Protein AF-A0A956JBZ6-F1 (afdb_monomer)

Foldseek 3Di:
DDDDDDDDDDDDDDDDDDPPDDDPPPPPQPFEWEAEPVRDIDGDPDDQQPDPFCWKKKFFDDPNHGQFMQIDRGDVVSVVSLVLLQVLQVLLCVLVVHDRDVSNVDIHHMYRYNDDLLDDPPDDDPDPPDQQPLLVVLLVLLVVLLVVLVVLLVVCSVCLVLLSVLCPPPQLVVLSVQLSVLSNVSSSLSGNLNVQSVVSSVVSPSVSSNVSSVVSVVSSVSNVVSVLVSQQSLLVVLCVVPAAKFAFPPDDPQAKIWGWDTDRQWIWTWIDHRPDIDTAFIFGQDSNRWTKGKGWAADPDDAFCDDDSDVNRVTDIFIKTKDWDWDADPPRDIWIKIWIWTDDVHIDIDGITTD

Solvent-accessible surface area (backbone atoms only — not comparable to full-atom values): 19677 Å² total; per-residue (Å²): 136,84,90,85,94,83,89,81,87,88,84,90,84,78,89,77,85,81,78,70,76,80,72,79,80,72,74,78,79,61,72,52,33,37,32,45,82,87,69,52,73,43,74,64,96,64,64,73,92,74,56,89,45,66,33,27,35,30,46,23,19,49,96,85,41,82,58,21,32,49,72,26,83,36,66,70,56,34,51,52,49,52,51,50,54,49,50,49,42,51,49,51,15,65,68,67,80,42,78,65,62,61,40,72,75,54,55,49,48,48,30,35,27,61,44,60,84,86,51,86,76,83,84,78,68,97,80,85,82,83,59,65,68,64,15,50,51,26,41,54,52,19,49,53,31,46,51,51,33,51,52,53,48,62,70,50,57,84,45,49,66,43,36,48,54,37,37,72,37,86,81,29,19,65,37,21,48,52,28,52,50,42,51,54,48,47,59,55,45,50,20,31,39,46,36,47,38,50,52,15,54,77,67,54,30,35,65,49,10,44,52,35,20,53,49,30,47,53,45,43,53,50,42,51,53,31,48,52,48,28,36,30,36,46,19,51,55,48,30,72,76,64,42,46,67,17,38,34,69,94,51,62,97,77,37,46,29,41,36,34,48,55,61,46,30,37,36,39,32,32,39,33,46,79,94,48,74,44,72,44,34,47,31,35,51,45,82,87,67,49,36,42,38,33,24,64,36,78,52,98,67,84,79,65,79,47,91,59,94,38,60,90,18,54,32,40,79,31,52,22,36,58,46,77,48,78,43,83,44,91,89,84,43,74,38,46,34,42,36,47,32,36,48,66,103,51,82,45,68,55,83,45,20,38,89

Sequence (355 aa):
MTTTMGVGTGVAGSASVDDAPAKPAVASIEPVVVEACDGTRSAPAGDPGMLGCARWHIVLREGGVPKGLIVADGYDALIAERERQLAFAREHARFFDAPLDPRFADPGPPVCSTCELAAPQGRWGEGQVLGDGPALRAVTAAQGELTALASAIDEHLPRLRDVARLARESTTSKAAKDHAKQLHQAVLELAELRLALDDAAILRSEKLATDAGRSARTRIDALAASSSALAGALGKLVAKAHGGSYAEEGAGADGPHLEVVLDGATVTATYKVGGAKSTWFEGTVGLDGAIAGRSLLAPESGQLSCKAHTVDCGYVYVDAMLRFSERPVDGGKTQQVAELWFRRAKWVMAKPFIR

Mean predicted aligned error: 11.33 Å

Structure (mmCIF, N/CA/C/O backbone):
data_AF-A0A956JBZ6-F1
#
_entry.id   AF-A0A956JBZ6-F1
#
loop_
_atom_site.group_PDB
_atom_site.id
_atom_site.type_symbol
_atom_site.label_atom_id
_atom_site.label_alt_id
_atom_site.label_comp_id
_atom_site.label_asym_id
_atom_site.label_entity_id
_atom_site.label_seq_id
_atom_site.pdbx_PDB_ins_code
_atom_site.Cartn_x
_atom_site.Cartn_y
_atom_site.Cartn_z
_atom_site.occupancy
_atom_site.B_iso_or_equiv
_atom_site.auth_seq_id
_atom_site.auth_comp_id
_atom_site.auth_asym_id
_atom_site.auth_atom_id
_atom_site.pdbx_PDB_model_num
ATOM 1 N N . MET A 1 1 ? 61.651 -23.583 48.834 1.00 34.00 1 MET A N 1
ATOM 2 C CA . MET A 1 1 ? 62.669 -24.095 47.894 1.00 34.00 1 MET A CA 1
ATOM 3 C C . MET A 1 1 ? 62.586 -25.613 47.884 1.00 34.00 1 MET A C 1
ATOM 5 O O . MET A 1 1 ? 62.576 -26.193 48.960 1.00 34.00 1 MET A O 1
ATOM 9 N N . THR A 1 2 ? 62.518 -26.177 46.672 1.00 31.92 2 THR A N 1
ATOM 10 C CA . THR A 1 2 ? 62.725 -27.585 46.248 1.00 31.92 2 THR A CA 1
ATOM 11 C C . THR A 1 2 ? 61.722 -28.667 46.706 1.00 31.92 2 THR A C 1
ATOM 13 O O . THR A 1 2 ? 61.721 -29.016 47.878 1.00 31.92 2 THR A O 1
ATOM 16 N N . THR A 1 3 ? 60.706 -29.040 45.896 1.00 33.41 3 THR A N 1
ATOM 17 C CA . THR A 1 3 ? 60.621 -30.054 44.778 1.00 33.41 3 THR A CA 1
ATOM 18 C C . THR A 1 3 ? 60.644 -31.503 45.321 1.00 33.41 3 THR A C 1
ATOM 20 O O . THR A 1 3 ? 61.486 -31.801 46.154 1.00 33.41 3 THR A O 1
ATOM 23 N N . THR A 1 4 ? 59.737 -32.452 45.015 1.00 34.50 4 THR A N 1
ATOM 24 C CA . THR A 1 4 ? 59.446 -33.166 43.733 1.00 34.50 4 THR A CA 1
ATOM 25 C C . THR A 1 4 ? 58.281 -34.160 44.010 1.00 34.50 4 THR A C 1
ATOM 27 O O . THR A 1 4 ? 58.273 -34.754 45.080 1.00 34.50 4 THR A O 1
ATOM 30 N N . MET A 1 5 ? 57.168 -34.184 43.256 1.00 32.41 5 MET A N 1
ATOM 31 C CA . MET A 1 5 ? 56.818 -34.934 42.015 1.00 32.41 5 MET A CA 1
ATOM 32 C C . MET A 1 5 ? 56.420 -36.427 42.125 1.00 32.41 5 MET A C 1
ATOM 34 O O . MET A 1 5 ? 57.119 -37.228 42.732 1.00 32.41 5 MET A O 1
ATOM 38 N N . GLY A 1 6 ? 55.359 -36.763 41.370 1.00 29.38 6 GLY A N 1
ATOM 39 C CA . GLY A 1 6 ? 54.936 -38.085 40.857 1.00 29.38 6 GLY A CA 1
ATOM 40 C C . GLY A 1 6 ? 53.429 -38.035 40.538 1.00 29.38 6 GLY A C 1
ATOM 41 O O . GLY A 1 6 ? 52.639 -37.974 41.468 1.00 29.38 6 GLY A O 1
ATOM 42 N N . VAL A 1 7 ? 52.930 -37.752 39.325 1.00 34.38 7 VAL A N 1
ATOM 43 C CA . VAL A 1 7 ? 52.965 -38.440 38.006 1.00 34.38 7 VAL A CA 1
ATOM 44 C C . VAL A 1 7 ? 52.410 -39.872 38.021 1.00 34.38 7 VAL A C 1
ATOM 46 O O . VAL A 1 7 ? 53.065 -40.773 38.531 1.00 34.38 7 VAL A O 1
ATOM 49 N N . GLY A 1 8 ? 51.270 -40.076 37.337 1.00 31.16 8 GLY A N 1
ATOM 50 C CA . GLY A 1 8 ? 50.877 -41.372 36.763 1.00 31.16 8 GLY A CA 1
ATOM 51 C C . GLY A 1 8 ? 49.385 -41.551 36.436 1.00 31.16 8 GLY A C 1
ATOM 52 O O . GLY A 1 8 ? 48.645 -41.975 37.308 1.00 31.16 8 GLY A O 1
ATOM 53 N N . THR A 1 9 ? 48.997 -41.246 35.180 1.00 31.56 9 THR A N 1
ATOM 54 C CA . THR A 1 9 ? 48.062 -41.978 34.263 1.00 31.56 9 THR A CA 1
ATOM 55 C C . THR A 1 9 ? 46.796 -42.636 34.857 1.00 31.56 9 THR A C 1
ATOM 57 O O . THR A 1 9 ? 46.913 -43.493 35.716 1.00 31.56 9 THR A O 1
ATOM 60 N N . GLY A 1 10 ? 45.545 -42.402 34.443 1.00 29.64 10 GLY A N 1
ATOM 61 C CA . GLY A 1 10 ? 44.940 -42.195 33.117 1.00 29.64 10 GLY A CA 1
ATOM 62 C C . GLY A 1 10 ? 43.812 -43.239 32.925 1.00 29.64 10 GLY A C 1
ATOM 63 O O . GLY A 1 10 ? 44.014 -44.368 33.345 1.00 29.64 10 GLY A O 1
ATOM 64 N N . VAL A 1 11 ? 42.645 -42.869 32.364 1.00 33.50 11 VAL A N 1
ATOM 65 C CA . VAL A 1 11 ? 41.727 -43.653 31.483 1.00 33.50 11 VAL A CA 1
ATOM 66 C C . VAL A 1 11 ? 40.396 -42.889 31.295 1.00 33.50 11 VAL A C 1
ATOM 68 O O . VAL A 1 11 ? 39.915 -42.196 32.185 1.00 33.50 11 VAL A O 1
ATOM 71 N N . ALA A 1 12 ? 39.876 -43.004 30.072 1.00 33.12 12 ALA A N 1
ATOM 72 C CA . ALA A 1 12 ? 38.754 -42.337 29.421 1.00 33.12 12 ALA A CA 1
ATOM 73 C C . ALA A 1 12 ? 37.362 -42.478 30.073 1.00 33.12 12 ALA A C 1
ATOM 75 O O . ALA A 1 12 ? 37.050 -43.475 30.717 1.00 33.12 12 ALA A O 1
ATOM 76 N N . GLY A 1 13 ? 36.494 -41.508 29.763 1.00 27.59 13 GLY A N 1
ATOM 77 C CA . GLY A 1 13 ? 35.052 -41.542 30.011 1.00 27.59 13 GLY A CA 1
ATOM 78 C C . GLY A 1 13 ? 34.353 -40.375 29.310 1.00 27.59 13 GLY A C 1
ATOM 79 O O . GLY A 1 13 ? 34.326 -39.261 29.818 1.00 27.59 13 GLY A O 1
ATOM 80 N N . SER A 1 14 ? 33.874 -40.639 28.099 1.00 30.69 14 SER A N 1
ATOM 81 C CA . SER A 1 14 ? 33.170 -39.738 27.182 1.00 30.69 14 SER A CA 1
ATOM 82 C C . SER A 1 14 ? 31.702 -39.517 27.580 1.00 30.69 14 SER A C 1
ATOM 84 O O . SER A 1 14 ? 31.094 -40.448 28.096 1.00 30.69 14 SER A O 1
ATOM 86 N N . ALA A 1 15 ? 31.138 -38.369 27.158 1.00 29.66 15 ALA A N 1
ATOM 87 C CA . ALA A 1 15 ? 29.699 -38.069 26.979 1.00 29.66 15 ALA A CA 1
ATOM 88 C C . ALA A 1 15 ? 28.840 -38.026 28.265 1.00 29.66 15 ALA A C 1
ATOM 90 O O . ALA A 1 15 ? 29.086 -38.749 29.213 1.00 29.66 15 ALA A O 1
ATOM 91 N N . SER A 1 16 ? 27.795 -37.222 28.425 1.00 27.91 16 SER A N 1
ATOM 92 C CA . SER A 1 16 ? 27.116 -36.188 27.644 1.00 27.91 16 SER A CA 1
ATOM 93 C C . SER A 1 16 ? 26.320 -35.400 28.690 1.00 27.91 16 SER A C 1
ATOM 95 O O . SER A 1 16 ? 25.536 -36.001 29.421 1.00 27.91 16 SER A O 1
ATOM 97 N N . VAL A 1 17 ? 26.525 -34.088 28.816 1.00 35.19 17 VAL A N 1
ATOM 98 C CA . VAL A 1 17 ? 25.571 -33.260 29.563 1.00 35.19 17 VAL A CA 1
ATOM 99 C C . VAL A 1 17 ? 24.459 -32.956 28.579 1.00 35.19 17 VAL A C 1
ATOM 101 O O . VAL A 1 17 ? 24.696 -32.291 27.573 1.00 35.19 17 VAL A O 1
ATOM 104 N N . ASP A 1 18 ? 23.295 -33.545 28.834 1.00 30.08 18 ASP A N 1
ATOM 105 C CA . ASP A 1 18 ? 22.055 -33.282 28.124 1.00 30.08 18 ASP A CA 1
ATOM 106 C C . ASP A 1 18 ? 21.767 -31.774 28.130 1.00 30.08 18 ASP A C 1
ATOM 108 O O . ASP A 1 18 ? 21.236 -31.218 29.093 1.00 30.08 18 ASP A O 1
ATOM 112 N N . ASP A 1 19 ? 22.116 -31.115 27.025 1.00 34.47 19 ASP A N 1
ATOM 113 C CA . ASP A 1 19 ? 21.464 -29.896 26.563 1.00 34.47 19 ASP A CA 1
ATOM 114 C C . ASP A 1 19 ? 20.010 -30.269 26.252 1.00 34.47 19 ASP A C 1
ATOM 116 O O . ASP A 1 19 ? 19.647 -30.650 25.136 1.00 34.47 19 ASP A O 1
ATOM 120 N N . ALA A 1 20 ? 19.155 -30.205 27.272 1.00 32.75 20 ALA A N 1
ATOM 121 C CA . ALA A 1 20 ? 17.725 -30.155 27.043 1.00 32.75 20 ALA A CA 1
ATOM 122 C C . ALA A 1 20 ? 17.444 -28.862 26.258 1.00 32.75 20 ALA A C 1
ATOM 124 O O . ALA A 1 20 ? 17.745 -27.773 26.759 1.00 32.75 20 ALA A O 1
ATOM 125 N N . PRO A 1 21 ? 16.886 -28.933 25.036 1.00 34.22 21 PRO A N 1
ATOM 126 C CA . PRO A 1 21 ? 16.602 -27.735 24.271 1.00 34.22 21 PRO A CA 1
ATOM 127 C C . PRO A 1 21 ? 15.601 -26.894 25.058 1.00 34.22 21 PRO A C 1
ATOM 129 O O . PRO A 1 21 ? 14.543 -27.385 25.466 1.00 34.22 21 PRO A O 1
ATOM 132 N N . ALA A 1 22 ? 15.954 -25.626 25.279 1.00 39.78 22 ALA A N 1
ATOM 133 C CA . ALA A 1 22 ? 15.058 -24.631 25.835 1.00 39.78 22 ALA A CA 1
ATOM 134 C C . ALA A 1 22 ? 13.723 -24.705 25.086 1.00 39.78 22 ALA A C 1
ATOM 136 O O . ALA A 1 22 ? 13.631 -24.400 23.894 1.00 39.78 22 ALA A O 1
ATOM 137 N N . LYS A 1 23 ? 12.692 -25.167 25.798 1.00 30.75 23 LYS A N 1
ATOM 138 C CA . LYS A 1 23 ? 11.310 -25.161 25.331 1.00 30.7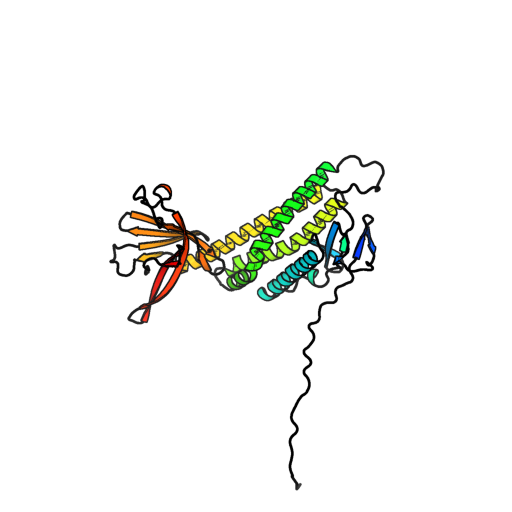5 23 LYS A CA 1
ATOM 139 C C . LYS A 1 23 ? 11.007 -23.725 24.886 1.00 30.75 23 LYS A C 1
ATOM 141 O O . LYS A 1 23 ? 11.238 -22.816 25.688 1.00 30.75 23 LYS A O 1
ATOM 146 N N . PRO A 1 24 ? 10.519 -23.478 23.658 1.00 34.53 24 PRO A N 1
ATOM 147 C CA . PRO A 1 24 ? 10.074 -22.141 23.309 1.00 34.53 24 PRO A CA 1
ATOM 148 C C . PRO A 1 24 ? 8.981 -21.766 24.308 1.00 34.53 24 PRO A C 1
ATOM 150 O O . PRO A 1 24 ? 8.019 -22.515 24.493 1.00 34.53 24 PRO A O 1
ATOM 153 N N . ALA A 1 25 ? 9.175 -20.651 25.010 1.00 31.44 25 ALA A N 1
ATOM 154 C CA . ALA A 1 25 ? 8.160 -20.082 25.874 1.00 31.44 25 ALA A CA 1
ATOM 155 C C . ALA A 1 25 ? 6.967 -19.711 24.988 1.00 31.44 25 ALA A C 1
ATOM 157 O O . ALA A 1 25 ? 6.952 -18.665 24.341 1.00 31.44 25 ALA A O 1
ATOM 158 N N . VAL A 1 26 ? 5.989 -20.611 24.909 1.00 33.72 26 VAL A N 1
ATOM 159 C CA . VAL A 1 26 ? 4.651 -20.284 24.435 1.00 33.72 26 VAL A CA 1
ATOM 160 C C . VAL A 1 26 ? 4.144 -19.242 25.421 1.00 33.72 26 VAL A C 1
ATOM 162 O O . VAL A 1 26 ? 4.011 -19.540 26.609 1.00 33.72 26 VAL A O 1
ATOM 165 N N . ALA A 1 27 ? 3.973 -18.005 24.955 1.00 40.44 27 ALA A N 1
ATOM 166 C CA . ALA A 1 27 ? 3.367 -16.946 25.746 1.00 40.44 27 ALA A CA 1
ATOM 167 C C . ALA A 1 27 ? 2.077 -17.497 26.365 1.00 40.44 27 ALA A C 1
ATOM 169 O O . ALA A 1 27 ? 1.265 -18.094 25.656 1.00 40.44 27 ALA A O 1
ATOM 170 N N . SER A 1 28 ? 1.929 -17.372 27.685 1.00 41.12 28 SER A N 1
ATOM 171 C CA . SER A 1 28 ? 0.720 -17.786 28.389 1.00 41.12 28 SER A CA 1
ATOM 172 C C . SER A 1 28 ? -0.484 -17.174 27.683 1.00 41.12 28 SER A C 1
ATOM 174 O O . SER A 1 28 ? -0.583 -15.951 27.596 1.00 41.12 28 SER A O 1
ATOM 176 N N . ILE A 1 29 ? -1.366 -18.014 27.146 1.00 51.06 29 ILE A N 1
ATOM 177 C CA . ILE A 1 29 ? -2.649 -17.560 26.622 1.00 51.06 29 ILE A CA 1
ATOM 178 C C . ILE A 1 29 ? -3.407 -17.042 27.843 1.00 51.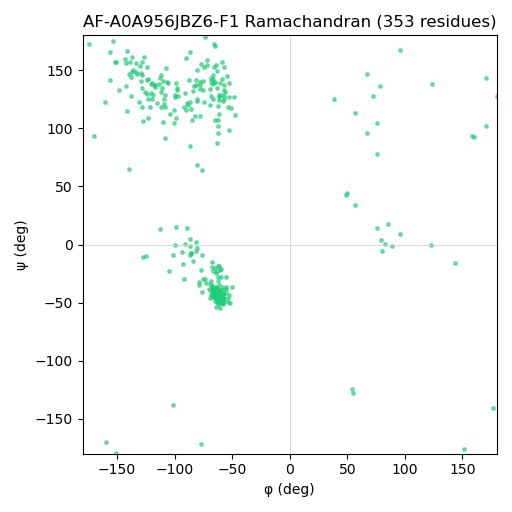06 29 ILE A C 1
ATOM 180 O O . ILE A 1 29 ? -3.768 -17.823 28.725 1.00 51.06 29 ILE A O 1
ATOM 184 N N . GLU A 1 30 ? -3.539 -15.722 27.953 1.00 62.62 30 GLU A N 1
ATOM 185 C CA . GLU A 1 30 ? -4.367 -15.109 28.986 1.00 62.62 30 GLU A CA 1
ATOM 186 C C . GLU A 1 30 ? -5.785 -15.692 28.923 1.00 62.62 30 GLU A C 1
ATOM 188 O O . GLU A 1 30 ? -6.263 -16.018 27.830 1.00 62.62 30 GLU A O 1
ATOM 193 N N . PRO A 1 31 ? -6.467 -15.856 30.070 1.00 77.81 31 PRO A N 1
ATOM 194 C CA . PRO A 1 31 ? -7.810 -16.406 30.073 1.00 77.81 31 PRO A CA 1
ATOM 195 C C . PRO A 1 31 ? -8.728 -15.519 29.229 1.00 77.81 31 PRO A C 1
ATOM 197 O O . PRO A 1 31 ? -8.783 -14.303 29.414 1.00 77.81 31 PRO A O 1
ATOM 200 N N . VAL A 1 32 ? -9.450 -16.148 28.301 1.00 83.75 32 VAL A N 1
ATOM 201 C CA . VAL A 1 32 ? -10.493 -15.494 27.505 1.00 83.75 32 VAL A CA 1
ATOM 202 C C . VAL A 1 32 ? -11.541 -14.887 28.436 1.00 83.75 32 VAL A C 1
ATOM 204 O O . VAL A 1 32 ? -11.747 -15.364 29.548 1.00 83.75 32 VAL A O 1
ATOM 207 N N . VAL A 1 33 ? -12.211 -13.829 27.993 1.00 87.75 33 VAL A N 1
ATOM 208 C CA . VAL A 1 33 ? -13.312 -13.188 28.718 1.00 87.75 33 VAL A CA 1
ATOM 209 C C . VAL A 1 33 ? -14.568 -13.224 27.855 1.00 87.75 33 VAL A C 1
ATOM 211 O O . VAL A 1 33 ? -14.501 -12.983 26.654 1.00 87.75 33 VAL A O 1
ATOM 214 N N . VAL A 1 34 ? -15.721 -13.513 28.452 1.00 83.94 34 VAL A N 1
ATOM 215 C CA . VAL A 1 34 ? -17.028 -13.344 27.805 1.00 83.94 34 VAL A CA 1
ATOM 216 C C . VAL A 1 34 ? -17.643 -12.047 28.298 1.00 83.94 34 VAL A C 1
ATOM 218 O O . VAL A 1 34 ? -17.744 -11.828 29.508 1.00 83.94 34 VAL A O 1
ATOM 221 N N . GLU A 1 35 ? -18.045 -11.203 27.354 1.00 84.06 35 GLU A N 1
ATOM 222 C CA . GLU A 1 35 ? -18.729 -9.942 27.610 1.00 84.06 35 GLU A CA 1
ATOM 223 C C . GLU A 1 35 ? -20.197 -10.037 27.175 1.00 84.06 35 GLU A C 1
ATOM 225 O O . GLU A 1 35 ? -20.518 -10.407 26.035 1.00 84.06 35 GLU A O 1
ATOM 230 N N . ALA A 1 36 ? -21.088 -9.739 28.120 1.00 78.25 36 ALA A N 1
ATOM 231 C CA . ALA A 1 36 ? -22.520 -9.625 27.885 1.00 78.25 36 ALA A CA 1
ATOM 232 C C . ALA A 1 36 ? -22.897 -8.204 27.434 1.00 78.25 36 ALA A C 1
ATOM 234 O O . ALA A 1 36 ? -22.125 -7.259 27.578 1.00 78.25 36 ALA A O 1
ATOM 235 N N . CYS A 1 37 ? -24.113 -8.037 26.907 1.00 70.31 37 CYS A N 1
ATOM 236 C CA . CYS A 1 37 ? -24.601 -6.747 26.400 1.00 70.31 37 CYS A CA 1
ATOM 237 C C . CYS A 1 37 ? -24.702 -5.632 27.455 1.00 70.31 37 CYS A C 1
ATOM 239 O O . CYS A 1 37 ? -24.766 -4.459 27.100 1.00 70.31 37 CYS A O 1
ATOM 241 N N . ASP A 1 38 ? -24.727 -5.974 28.743 1.00 67.38 38 ASP A N 1
ATOM 242 C CA . ASP A 1 38 ? -24.697 -5.011 29.847 1.00 67.38 38 ASP A CA 1
ATOM 243 C C . ASP A 1 38 ? -23.265 -4.608 30.257 1.00 67.38 38 ASP A C 1
ATOM 245 O O . ASP A 1 38 ? -23.080 -3.877 31.230 1.00 67.38 38 ASP A O 1
ATOM 249 N N . GLY A 1 39 ? -22.249 -5.081 29.523 1.00 72.12 39 GLY A N 1
ATOM 250 C CA . GLY A 1 39 ? -20.832 -4.849 29.796 1.00 72.12 39 GLY A CA 1
ATOM 251 C C . GLY A 1 39 ? -20.262 -5.739 30.902 1.00 72.12 39 GLY A C 1
ATOM 252 O O . GLY A 1 39 ? -19.092 -5.588 31.270 1.00 72.12 39 GLY A O 1
ATOM 253 N N . THR A 1 40 ? -21.047 -6.670 31.457 1.00 77.88 40 THR A N 1
ATOM 254 C CA . THR A 1 40 ? -20.534 -7.602 32.463 1.00 77.88 40 THR A CA 1
ATOM 255 C C . THR A 1 40 ? -19.555 -8.586 31.833 1.00 77.88 40 THR A C 1
ATOM 257 O O . THR A 1 40 ? -19.786 -9.150 30.761 1.00 77.88 40 THR A O 1
ATOM 260 N N . ARG A 1 41 ? -18.421 -8.778 32.516 1.00 83.38 41 ARG A N 1
ATOM 261 C CA . ARG A 1 41 ? -17.327 -9.647 32.080 1.00 83.38 41 ARG A CA 1
ATOM 262 C C . ARG A 1 41 ? -17.207 -10.846 32.998 1.00 83.38 41 ARG A C 1
ATOM 264 O O . ARG A 1 41 ? -17.156 -10.700 34.218 1.00 83.38 41 ARG A O 1
ATOM 271 N N . SER A 1 42 ? -17.119 -12.026 32.402 1.00 81.31 42 SER A N 1
ATOM 272 C CA . SER A 1 42 ? -16.938 -13.287 33.118 1.00 81.31 42 SER A CA 1
ATOM 273 C C . SER A 1 42 ? -15.856 -14.134 32.457 1.00 81.31 42 SER A C 1
ATOM 275 O O . SER A 1 42 ? -15.651 -14.065 31.245 1.00 81.31 42 SER A O 1
ATOM 277 N N . ALA A 1 43 ? -15.135 -14.923 33.255 1.00 79.19 43 ALA A N 1
ATOM 278 C CA . ALA A 1 43 ? -14.232 -15.931 32.716 1.00 79.19 43 ALA A CA 1
ATOM 279 C C . ALA A 1 43 ? -15.077 -17.113 32.192 1.00 79.19 43 ALA A C 1
ATOM 281 O O . ALA A 1 43 ? -15.861 -17.670 32.968 1.00 79.19 43 ALA A O 1
ATOM 282 N N . PRO A 1 44 ? -14.964 -17.503 30.909 1.00 70.31 44 PRO A N 1
ATOM 283 C CA . PRO A 1 44 ? -15.656 -18.662 30.379 1.00 70.31 44 PRO A CA 1
ATOM 284 C C . PRO A 1 44 ? -15.112 -19.941 31.011 1.00 70.31 44 PRO A C 1
ATOM 286 O O . PRO A 1 44 ? -13.920 -20.075 31.280 1.00 70.31 44 PRO A O 1
ATOM 289 N N . ALA A 1 45 ? -15.999 -20.915 31.196 1.00 55.34 45 ALA A N 1
ATOM 290 C CA . ALA A 1 45 ? -15.665 -22.221 31.758 1.00 55.34 45 ALA A CA 1
ATOM 291 C C . ALA A 1 45 ? -15.244 -23.267 30.698 1.00 55.34 45 ALA A C 1
ATOM 293 O O . ALA A 1 45 ? -15.225 -24.457 31.005 1.00 55.34 45 ALA A O 1
ATOM 294 N N . GLY A 1 46 ? -14.945 -22.869 29.452 1.00 67.81 46 GLY A N 1
ATOM 295 C CA . GLY A 1 46 ? -14.758 -23.802 28.332 1.00 67.81 46 GLY A CA 1
ATOM 296 C C . GLY A 1 46 ? -13.793 -23.330 27.243 1.00 67.81 46 GLY A C 1
ATOM 297 O O . GLY A 1 46 ? -13.204 -22.256 27.340 1.00 67.81 46 GLY A O 1
ATOM 298 N N . ASP A 1 47 ? -13.635 -24.169 26.214 1.00 75.06 47 ASP A N 1
ATOM 299 C CA . ASP A 1 47 ? -12.780 -23.912 25.049 1.00 75.06 47 ASP A CA 1
ATOM 300 C C . ASP A 1 47 ? -13.255 -22.659 24.280 1.00 75.06 47 ASP A C 1
ATOM 302 O O . ASP A 1 47 ? -14.421 -22.620 23.867 1.00 75.06 47 ASP A O 1
ATOM 306 N N . PRO A 1 48 ? -12.386 -21.652 24.058 1.00 78.75 48 PRO A N 1
ATOM 307 C CA . PRO A 1 48 ? -12.698 -20.472 23.255 1.00 78.75 48 PRO A CA 1
ATOM 308 C C . PRO A 1 48 ? -13.294 -20.792 21.880 1.00 78.75 48 PRO A C 1
ATOM 310 O O . PRO A 1 48 ? -14.206 -20.093 21.444 1.00 78.75 48 PRO A O 1
ATOM 313 N N . GLY A 1 49 ? -12.837 -21.862 21.217 1.00 75.12 49 GLY A N 1
ATOM 314 C CA . GLY A 1 49 ? -13.323 -22.260 19.890 1.00 75.12 49 GLY A CA 1
ATOM 315 C C . GLY A 1 49 ? -14.776 -22.750 19.872 1.00 75.12 49 GLY A C 1
ATOM 316 O O . GLY A 1 49 ? -15.392 -22.821 18.812 1.00 75.12 49 GLY A O 1
ATOM 317 N N . MET A 1 50 ? -15.339 -23.057 21.043 1.00 76.69 50 MET A N 1
ATOM 318 C CA . MET A 1 50 ? -16.712 -23.543 21.207 1.00 76.69 50 MET A CA 1
ATOM 319 C C . MET A 1 50 ? -17.688 -22.439 21.638 1.00 76.69 50 MET A C 1
ATOM 321 O O . MET A 1 50 ? -18.879 -22.704 21.819 1.00 76.69 50 MET A O 1
ATOM 325 N N . LEU A 1 51 ? -17.211 -21.204 21.825 1.00 80.69 51 LEU A N 1
ATOM 326 C CA . LEU A 1 51 ? -18.055 -20.077 22.209 1.00 80.69 51 LEU A CA 1
ATOM 327 C C . LEU A 1 51 ? -18.785 -19.511 20.978 1.00 80.69 51 LEU A C 1
ATOM 329 O O . LEU A 1 51 ? -18.163 -19.091 20.004 1.00 80.69 51 LEU A O 1
ATOM 333 N N . GLY A 1 52 ? -20.120 -19.466 21.036 1.00 74.44 52 GLY A N 1
ATOM 334 C CA . GLY A 1 52 ? -20.981 -18.872 20.004 1.00 74.44 52 GLY A CA 1
ATOM 335 C C . GLY A 1 52 ? -20.989 -17.342 20.057 1.00 74.44 52 GLY A C 1
ATOM 336 O O . GLY A 1 52 ? -22.011 -16.741 20.378 1.00 74.44 52 GLY A O 1
ATOM 337 N N . CYS A 1 53 ? -19.839 -16.719 19.814 1.00 80.19 53 CYS A N 1
ATOM 338 C CA . CYS A 1 53 ? -19.665 -15.269 19.899 1.00 80.19 53 CYS A CA 1
ATOM 339 C C . CYS A 1 53 ? -20.147 -14.572 18.625 1.00 80.19 53 CYS A C 1
ATOM 341 O O . CYS A 1 53 ? -19.878 -15.044 17.523 1.00 80.19 53 CYS A O 1
ATOM 343 N N . ALA A 1 54 ? -20.774 -13.404 18.779 1.00 78.25 54 ALA A N 1
ATOM 344 C CA . ALA A 1 54 ? -21.101 -12.530 17.653 1.00 78.25 54 ALA A CA 1
ATOM 345 C C . ALA A 1 54 ? -19.856 -11.788 17.135 1.00 78.25 54 ALA A C 1
ATOM 347 O O . ALA A 1 54 ? -19.777 -11.455 15.955 1.00 78.25 54 ALA A O 1
ATOM 348 N N . ARG A 1 55 ? -18.883 -11.513 18.017 1.00 86.19 55 ARG A N 1
ATOM 349 C CA . ARG A 1 55 ? -17.641 -10.804 17.680 1.00 86.19 55 ARG A CA 1
ATOM 350 C C . ARG A 1 55 ? -16.516 -11.128 18.656 1.00 86.19 55 ARG A C 1
ATOM 352 O O . ARG A 1 55 ? -16.735 -11.164 19.865 1.00 86.19 55 ARG A O 1
ATOM 359 N N . TRP A 1 56 ? -15.297 -11.252 18.139 1.00 91.19 56 TRP A N 1
ATOM 360 C CA . TRP A 1 56 ? -14.078 -11.381 18.935 1.00 91.19 56 TRP A CA 1
ATOM 361 C C . TRP A 1 56 ? -13.250 -10.101 18.893 1.00 91.19 56 TRP A C 1
ATOM 363 O O . TRP A 1 56 ? -13.121 -9.473 17.838 1.00 91.19 56 TRP A O 1
ATOM 373 N N . HIS A 1 57 ? -12.676 -9.703 20.031 1.00 92.12 57 HIS A N 1
ATOM 374 C CA . HIS A 1 57 ? -11.790 -8.543 20.075 1.00 92.12 57 HIS A CA 1
ATOM 375 C C . HIS A 1 57 ? -10.705 -8.607 21.156 1.00 92.12 57 HIS A C 1
ATOM 377 O O . HIS A 1 57 ? -10.840 -9.307 22.153 1.00 92.12 57 HIS A O 1
ATOM 383 N N . ILE A 1 58 ? -9.623 -7.853 20.956 1.00 92.88 58 ILE A N 1
ATOM 384 C CA . ILE A 1 58 ? -8.558 -7.604 21.937 1.00 92.88 58 ILE A CA 1
ATOM 385 C C . ILE A 1 58 ? -8.402 -6.095 22.085 1.00 92.88 58 ILE A C 1
ATOM 387 O O . ILE A 1 58 ? -8.274 -5.377 21.091 1.00 92.88 58 ILE A O 1
ATOM 391 N N . VAL A 1 59 ? -8.378 -5.617 23.328 1.00 91.69 59 VAL A N 1
ATOM 392 C CA . VAL A 1 59 ? -8.115 -4.207 23.638 1.00 91.69 59 VAL A CA 1
ATOM 393 C C . VAL A 1 59 ? -6.611 -3.996 23.777 1.00 91.69 59 VAL A C 1
ATOM 395 O O . VAL A 1 59 ? -5.981 -4.574 24.662 1.00 91.69 59 VAL A O 1
ATOM 398 N N . LEU A 1 60 ? -6.044 -3.130 22.942 1.00 91.88 60 LEU A N 1
ATOM 399 C CA . LEU A 1 60 ? -4.669 -2.658 23.085 1.00 91.88 60 LEU A CA 1
ATOM 400 C C . LEU A 1 60 ? -4.614 -1.538 24.125 1.00 91.88 60 LEU A C 1
ATOM 402 O O . LEU A 1 60 ? -5.477 -0.652 24.131 1.00 91.88 60 LEU A O 1
ATOM 406 N N . ARG A 1 61 ? -3.609 -1.570 25.004 1.00 89.88 61 ARG A N 1
ATOM 407 C CA . ARG A 1 61 ? -3.505 -0.653 26.146 1.00 89.88 61 ARG A CA 1
ATOM 408 C C . ARG A 1 61 ? -2.156 0.037 26.202 1.00 89.88 61 ARG A C 1
ATOM 410 O O . ARG A 1 61 ? -1.131 -0.558 25.907 1.00 89.88 61 ARG A O 1
ATOM 417 N N . GLU A 1 62 ? -2.159 1.281 26.657 1.00 87.94 62 GLU A N 1
ATOM 418 C CA . GLU A 1 62 ? -0.945 2.024 26.986 1.00 87.94 62 GLU A CA 1
ATOM 419 C C . GLU A 1 62 ? -1.097 2.596 28.394 1.00 87.94 62 GLU A C 1
ATOM 421 O O . GLU A 1 62 ? -2.034 3.348 28.665 1.00 87.94 62 GLU A O 1
ATOM 426 N N . GLY A 1 63 ? -0.225 2.187 29.320 1.00 83.81 63 GLY A N 1
ATOM 427 C CA . GLY A 1 63 ? -0.337 2.594 30.725 1.00 83.81 63 GLY A CA 1
ATOM 428 C C . GLY A 1 63 ? -1.690 2.234 31.358 1.00 83.81 63 GLY A C 1
ATOM 429 O O . GLY A 1 63 ? -2.218 3.002 32.156 1.00 83.81 63 GLY A O 1
ATOM 430 N N . GLY A 1 64 ? -2.289 1.106 30.954 1.00 83.44 64 GLY A N 1
ATOM 431 C CA . GLY A 1 64 ? -3.608 0.656 31.416 1.00 83.44 64 GLY A CA 1
ATOM 432 C C . GLY A 1 64 ? -4.809 1.327 30.735 1.00 83.44 64 GLY A C 1
ATOM 433 O O . GLY A 1 64 ? -5.942 0.904 30.962 1.00 83.44 64 GLY A O 1
ATOM 434 N N . VAL A 1 65 ? -4.593 2.324 29.874 1.00 88.88 65 VAL A N 1
ATOM 435 C CA . VAL A 1 65 ? -5.663 3.030 29.154 1.00 88.88 65 VAL A CA 1
ATOM 436 C C . VAL A 1 65 ? -5.933 2.339 27.813 1.00 88.88 65 VAL A C 1
ATOM 438 O O . VAL A 1 65 ? -4.977 2.111 27.070 1.00 88.88 65 VAL A O 1
ATOM 441 N N . PRO A 1 66 ? -7.195 2.024 27.458 1.00 88.69 66 PRO A N 1
ATOM 442 C CA . PRO A 1 66 ? -7.546 1.546 26.122 1.00 88.69 66 PRO A CA 1
ATOM 443 C C . PRO A 1 66 ? -7.111 2.541 25.043 1.00 88.69 66 PRO A C 1
ATOM 445 O O . PRO A 1 66 ? -7.461 3.721 25.092 1.00 88.69 66 PRO A O 1
ATOM 448 N N . LYS A 1 67 ? -6.330 2.063 24.075 1.00 92.25 67 LYS A N 1
ATOM 449 C CA . LYS A 1 67 ? -5.820 2.861 22.952 1.00 92.25 67 LYS A CA 1
ATOM 450 C C . LYS A 1 67 ? -6.151 2.277 21.594 1.00 92.25 67 LYS A C 1
ATOM 452 O O . LYS A 1 67 ? -5.921 2.931 20.592 1.00 92.25 67 LYS A O 1
ATOM 457 N N . GLY A 1 68 ? -6.659 1.059 21.524 1.00 93.19 68 GLY A N 1
ATOM 458 C CA . GLY A 1 68 ? -7.032 0.491 20.247 1.00 93.19 68 GLY A CA 1
ATOM 459 C C . GLY A 1 68 ? -7.705 -0.848 20.398 1.00 93.19 68 GLY A C 1
ATOM 460 O O . GLY A 1 68 ? -7.776 -1.416 21.490 1.00 93.19 68 GLY A O 1
ATOM 461 N N . LEU A 1 69 ? -8.195 -1.339 19.274 1.00 93.50 69 LEU A N 1
ATOM 462 C CA . LEU A 1 69 ? -8.975 -2.551 19.220 1.00 93.50 69 LEU A CA 1
ATOM 463 C C . LEU A 1 69 ? -8.559 -3.403 18.019 1.00 93.50 69 LEU A C 1
ATOM 465 O O . LEU A 1 69 ? -8.544 -2.946 16.873 1.00 93.50 69 LEU A O 1
ATOM 469 N N . ILE A 1 70 ? -8.255 -4.667 18.287 1.00 92.38 70 ILE A N 1
ATOM 470 C CA . ILE A 1 70 ? -8.122 -5.708 17.271 1.00 92.38 70 ILE A CA 1
ATOM 471 C C . ILE A 1 70 ? -9.437 -6.478 17.235 1.00 92.38 70 ILE A C 1
ATOM 473 O O . ILE A 1 70 ? -9.952 -6.828 18.291 1.00 92.38 70 ILE A O 1
ATOM 477 N N . VAL A 1 71 ? -9.987 -6.725 16.046 1.00 90.94 71 VAL A N 1
ATOM 478 C CA . VAL A 1 71 ? -11.273 -7.417 15.858 1.00 90.94 71 VAL A CA 1
ATOM 479 C C . VAL A 1 71 ? -11.171 -8.492 14.801 1.00 90.94 71 VAL A C 1
ATOM 481 O O . VAL A 1 71 ? -10.448 -8.314 13.821 1.00 90.94 71 VAL A O 1
ATOM 484 N N . ALA A 1 72 ? -11.936 -9.562 14.991 1.00 90.25 72 ALA A N 1
ATOM 485 C CA . ALA A 1 72 ? -12.165 -10.591 13.988 1.00 90.25 72 ALA A CA 1
ATOM 486 C C . ALA A 1 72 ? -13.490 -11.330 14.247 1.00 90.25 72 ALA A C 1
ATOM 488 O O . ALA A 1 72 ? -14.045 -11.273 15.348 1.00 90.25 72 ALA A O 1
ATOM 489 N N . ASP A 1 73 ? -13.954 -12.073 13.243 1.00 86.69 73 ASP A N 1
ATOM 490 C CA . ASP A 1 73 ? -15.197 -12.858 13.312 1.00 86.69 73 ASP A CA 1
ATOM 491 C C . ASP A 1 73 ? -15.010 -14.218 14.011 1.00 86.69 73 ASP A C 1
ATOM 493 O O . ASP A 1 73 ? -15.969 -14.941 14.261 1.00 86.69 73 ASP A O 1
ATOM 497 N N . GLY A 1 74 ? -13.773 -14.578 14.364 1.00 88.50 74 GLY A N 1
ATOM 498 C CA . GLY A 1 74 ? -13.447 -15.833 15.035 1.00 88.50 74 GLY A CA 1
ATOM 499 C C . GLY A 1 74 ? -12.201 -15.720 15.904 1.00 88.50 74 GLY A C 1
ATOM 500 O O . GLY A 1 74 ? -11.350 -14.859 15.674 1.00 88.50 74 GLY A O 1
ATOM 501 N N . TYR A 1 75 ? -12.084 -16.613 16.888 1.00 89.06 75 TYR A N 1
ATOM 502 C CA . TYR A 1 75 ? -10.954 -16.639 17.817 1.00 89.06 75 TYR A CA 1
ATOM 503 C C . TYR A 1 75 ? -9.613 -16.822 17.092 1.00 89.06 75 TYR A C 1
ATOM 505 O O . TYR A 1 75 ? -8.704 -16.016 17.270 1.00 89.06 75 TYR A O 1
ATOM 513 N N . ASP A 1 76 ? -9.507 -17.811 16.202 1.00 89.50 76 ASP A N 1
ATOM 514 C CA . ASP A 1 76 ? -8.262 -18.071 15.467 1.00 89.50 76 ASP A CA 1
ATOM 515 C C . ASP A 1 76 ? -7.863 -16.890 14.576 1.00 89.50 76 ASP A C 1
ATOM 517 O O . ASP A 1 76 ? -6.691 -16.517 14.515 1.00 89.50 76 ASP A O 1
ATOM 521 N N . ALA A 1 77 ? -8.844 -16.249 13.933 1.00 90.75 77 ALA A N 1
ATOM 522 C CA . ALA A 1 77 ? -8.620 -15.051 13.133 1.00 90.75 77 ALA A CA 1
ATOM 523 C C . ALA A 1 77 ? -8.160 -13.865 13.999 1.00 90.75 77 ALA A C 1
ATOM 525 O O . ALA A 1 77 ? -7.280 -13.113 13.587 1.00 90.75 77 ALA A O 1
ATOM 526 N N . LEU A 1 78 ? -8.692 -13.724 15.218 1.00 91.88 78 LEU A N 1
ATOM 527 C CA . LEU A 1 78 ? -8.275 -12.694 16.170 1.00 91.88 78 LEU A CA 1
ATOM 528 C C . LEU A 1 78 ? -6.820 -12.891 16.612 1.00 91.88 78 LEU A C 1
ATOM 530 O O . LEU A 1 78 ? -6.048 -11.933 16.654 1.00 91.88 78 LEU A O 1
ATOM 534 N N . ILE A 1 79 ? -6.441 -14.128 16.941 1.00 91.31 79 ILE A N 1
ATOM 535 C CA . ILE A 1 79 ? -5.070 -14.455 17.343 1.00 91.31 79 ILE A CA 1
ATOM 536 C C . ILE A 1 79 ? -4.110 -14.254 16.170 1.00 91.31 79 ILE A C 1
ATOM 538 O O . ILE A 1 79 ? -3.068 -13.622 16.343 1.00 91.31 79 ILE A O 1
ATOM 542 N N . ALA A 1 80 ? -4.473 -14.714 14.970 1.00 91.25 80 ALA A N 1
ATOM 543 C CA . ALA A 1 80 ? -3.681 -14.484 13.766 1.00 91.25 80 ALA A CA 1
ATOM 544 C C . ALA A 1 80 ? -3.480 -12.984 13.499 1.00 91.25 80 ALA A C 1
ATOM 546 O O . ALA A 1 80 ? -2.364 -12.555 13.207 1.00 91.25 80 ALA A O 1
ATOM 547 N N . GLU A 1 81 ? -4.528 -12.174 13.667 1.00 91.69 81 GLU A N 1
ATOM 548 C CA . GLU A 1 81 ? -4.456 -10.724 13.511 1.00 91.69 81 GLU A CA 1
ATOM 549 C C . GLU A 1 81 ? -3.522 -10.069 14.533 1.00 91.69 81 GLU A C 1
ATOM 551 O O . GLU A 1 81 ? -2.681 -9.238 14.177 1.00 91.69 81 GLU A O 1
ATOM 556 N N . ARG A 1 82 ? -3.634 -10.461 15.806 1.00 91.75 82 ARG A N 1
ATOM 557 C CA . ARG A 1 82 ? -2.754 -9.986 16.880 1.00 91.75 82 ARG A CA 1
ATOM 558 C C . ARG A 1 82 ? -1.294 -10.298 16.572 1.00 91.75 82 ARG A C 1
ATOM 560 O O . ARG A 1 82 ? -0.452 -9.402 16.638 1.00 91.75 82 ARG A O 1
ATOM 567 N N . GLU A 1 83 ? -0.993 -11.550 16.234 1.00 91.25 83 GLU A N 1
ATOM 568 C CA . GLU A 1 83 ? 0.374 -11.972 15.922 1.00 91.25 83 GLU A CA 1
ATOM 569 C C . GLU A 1 83 ? 0.912 -11.261 14.684 1.00 91.25 83 GLU A C 1
ATOM 571 O O . GLU A 1 83 ? 2.071 -10.851 14.669 1.00 91.25 83 GLU A O 1
ATOM 576 N N . ARG A 1 84 ? 0.068 -11.032 13.674 1.00 90.94 84 ARG A N 1
ATOM 577 C CA . ARG A 1 84 ? 0.425 -10.262 12.480 1.00 90.94 84 ARG A CA 1
ATOM 578 C C . ARG A 1 84 ? 0.837 -8.831 12.827 1.00 90.94 84 ARG A C 1
ATOM 580 O O . ARG A 1 84 ? 1.896 -8.381 12.388 1.00 90.94 84 ARG A O 1
ATOM 587 N N . GLN A 1 85 ? 0.046 -8.121 13.632 1.00 90.94 85 GLN A N 1
ATOM 588 C CA . GLN A 1 85 ? 0.373 -6.748 14.035 1.00 90.94 85 GLN A CA 1
ATOM 589 C C . GLN A 1 85 ? 1.616 -6.688 14.937 1.00 90.94 85 GLN A C 1
ATOM 591 O O . GLN A 1 85 ? 2.466 -5.814 14.757 1.00 90.94 85 GLN A O 1
ATOM 596 N N . LEU A 1 86 ? 1.773 -7.643 15.859 1.00 90.69 86 LEU A N 1
ATOM 597 C CA . LEU A 1 86 ? 2.959 -7.751 16.711 1.00 90.69 86 LEU A CA 1
ATOM 598 C C . LEU A 1 86 ? 4.226 -8.057 15.897 1.00 90.69 86 LEU A C 1
ATOM 600 O O . LEU A 1 86 ? 5.278 -7.463 16.146 1.00 90.69 86 LEU A O 1
ATOM 604 N N . ALA A 1 87 ? 4.140 -8.968 14.924 1.00 91.38 87 ALA A N 1
ATOM 605 C CA . ALA A 1 87 ? 5.238 -9.286 14.018 1.00 91.38 87 ALA A CA 1
ATOM 606 C C . ALA A 1 87 ? 5.665 -8.042 13.232 1.00 91.38 87 ALA A C 1
ATOM 608 O O . ALA A 1 87 ? 6.846 -7.695 13.246 1.00 91.38 87 ALA A O 1
ATOM 609 N N . PHE A 1 88 ? 4.707 -7.310 12.657 1.00 91.44 88 PHE A N 1
ATOM 610 C CA . PHE A 1 88 ? 4.977 -6.034 11.999 1.00 91.44 88 PHE A CA 1
ATOM 611 C C . PHE A 1 88 ? 5.659 -5.026 12.935 1.00 91.44 88 PHE A C 1
ATOM 613 O O . PHE A 1 88 ? 6.678 -4.443 12.571 1.00 91.44 88 PHE A O 1
ATOM 620 N N . ALA A 1 89 ? 5.140 -4.831 14.152 1.00 91.31 89 ALA A N 1
ATOM 621 C CA . ALA A 1 89 ? 5.703 -3.879 15.107 1.00 91.31 89 ALA A CA 1
ATOM 622 C C . ALA A 1 89 ? 7.158 -4.225 15.475 1.00 91.31 89 ALA A C 1
ATOM 624 O O . ALA A 1 89 ? 8.012 -3.338 15.533 1.00 91.31 89 ALA A O 1
ATOM 625 N N . ARG A 1 90 ? 7.463 -5.518 15.656 1.00 92.81 90 ARG A N 1
ATOM 626 C CA . ARG A 1 90 ? 8.826 -6.018 15.903 1.00 92.81 90 ARG A CA 1
ATOM 627 C C . ARG A 1 90 ? 9.746 -5.805 14.706 1.00 92.81 90 ARG A C 1
ATOM 629 O O . ARG A 1 90 ? 10.887 -5.380 14.884 1.00 92.81 90 ARG A O 1
ATOM 636 N N . GLU A 1 91 ? 9.275 -6.096 13.498 1.00 92.81 91 GLU A N 1
ATOM 637 C CA . GLU A 1 91 ? 10.054 -5.885 12.279 1.00 92.81 91 GLU A CA 1
ATOM 638 C C . GLU A 1 91 ? 10.338 -4.405 12.040 1.00 92.81 91 GLU A C 1
ATOM 640 O O . GLU A 1 91 ? 11.483 -4.039 11.784 1.00 92.81 91 GLU A O 1
ATOM 645 N N . HIS A 1 92 ? 9.334 -3.542 12.189 1.00 92.62 92 HIS A N 1
ATOM 646 C CA . HIS A 1 92 ? 9.501 -2.099 12.063 1.00 92.62 92 HIS A CA 1
ATOM 647 C C . HIS A 1 92 ? 10.506 -1.563 13.094 1.00 92.62 92 HIS A C 1
ATOM 649 O O . HIS A 1 92 ? 11.456 -0.874 12.722 1.00 92.62 92 HIS A O 1
ATOM 655 N N . ALA A 1 93 ? 10.353 -1.934 14.371 1.00 92.25 93 ALA A N 1
ATOM 656 C CA . ALA A 1 93 ? 11.294 -1.586 15.438 1.00 92.25 93 ALA A CA 1
ATOM 657 C C . ALA A 1 93 ? 12.733 -1.996 15.086 1.00 92.25 93 ALA A C 1
ATOM 659 O O . ALA A 1 93 ? 13.659 -1.193 15.185 1.00 92.25 93 ALA A O 1
ATOM 660 N N . ARG A 1 94 ? 12.913 -3.223 14.583 1.00 93.25 94 ARG A N 1
ATOM 661 C CA . ARG A 1 94 ? 14.217 -3.750 14.166 1.00 93.25 94 ARG A CA 1
ATOM 662 C C . ARG A 1 94 ? 14.801 -3.029 12.951 1.00 93.25 94 ARG A C 1
ATOM 664 O O . ARG A 1 94 ? 16.000 -2.787 12.913 1.00 93.25 94 ARG A O 1
ATOM 671 N N . PHE A 1 95 ? 14.007 -2.766 11.915 1.00 92.75 95 PHE A N 1
ATOM 672 C CA . PHE A 1 95 ? 14.520 -2.202 10.664 1.00 92.75 95 PHE A CA 1
ATOM 673 C C . PHE A 1 95 ? 14.885 -0.723 10.774 1.00 92.75 95 PHE A C 1
ATOM 675 O O . PHE A 1 95 ? 15.784 -0.273 10.057 1.00 92.75 95 PHE A O 1
ATOM 682 N N . PHE A 1 96 ? 14.191 0.008 11.647 1.00 92.12 96 PHE A N 1
ATOM 683 C CA . PHE A 1 96 ? 14.320 1.455 11.802 1.00 92.12 96 PHE A CA 1
ATOM 684 C C . PHE A 1 96 ? 14.931 1.873 13.145 1.00 92.12 96 PHE A C 1
ATOM 686 O O . PHE A 1 96 ? 14.867 3.054 13.480 1.00 92.12 96 PHE A O 1
ATOM 693 N N . ASP A 1 97 ? 15.523 0.928 13.885 1.00 89.81 97 ASP A N 1
ATOM 694 C CA . ASP A 1 97 ? 16.155 1.142 15.194 1.00 89.81 97 ASP A CA 1
ATOM 695 C C . ASP A 1 97 ? 15.253 1.941 16.160 1.00 89.81 97 ASP A C 1
ATOM 697 O O . ASP A 1 97 ? 15.685 2.866 16.849 1.00 89.81 97 ASP A O 1
ATOM 701 N N . ALA A 1 98 ? 13.964 1.594 16.176 1.00 89.50 98 ALA A N 1
ATOM 702 C CA . ALA A 1 98 ? 12.930 2.239 16.977 1.00 89.50 98 ALA A CA 1
ATOM 703 C C . ALA A 1 98 ? 12.494 1.328 18.140 1.00 89.50 98 ALA A C 1
ATOM 705 O O . ALA A 1 98 ? 12.570 0.103 18.019 1.00 89.50 98 ALA A O 1
ATOM 706 N N . PRO A 1 99 ? 12.018 1.882 19.271 1.00 90.38 99 PRO A N 1
ATOM 707 C CA . PRO A 1 99 ? 11.422 1.066 20.324 1.00 90.38 99 PRO A CA 1
ATOM 708 C C . PRO A 1 99 ? 10.153 0.361 19.819 1.00 90.38 99 PRO A C 1
ATOM 710 O O . PRO A 1 99 ? 9.436 0.887 18.965 1.00 90.38 99 PRO A O 1
ATOM 713 N N . LEU A 1 100 ? 9.863 -0.824 20.367 1.00 89.62 100 LEU A N 1
ATOM 714 C CA . LEU A 1 100 ? 8.576 -1.488 20.149 1.00 89.62 100 LEU A CA 1
ATOM 715 C C . LEU A 1 100 ? 7.460 -0.613 20.738 1.00 89.62 100 LEU A C 1
ATOM 717 O O . LEU A 1 100 ? 7.599 -0.131 21.863 1.00 89.62 100 LEU A O 1
ATOM 721 N N . ASP A 1 101 ? 6.368 -0.418 19.995 1.00 86.94 101 ASP A N 1
ATOM 722 C CA . ASP A 1 101 ? 5.245 0.386 20.487 1.00 86.94 101 ASP A CA 1
ATOM 723 C C . ASP A 1 101 ? 4.651 -0.267 21.757 1.00 86.94 101 ASP A C 1
ATOM 725 O O . ASP A 1 101 ? 4.357 -1.473 21.748 1.00 86.94 101 ASP A O 1
ATOM 729 N N . PRO A 1 102 ? 4.490 0.496 22.858 1.00 86.94 102 PRO A N 1
ATOM 730 C CA . PRO A 1 102 ? 4.064 -0.035 24.152 1.00 86.94 102 PRO A CA 1
ATOM 731 C C . PRO A 1 102 ? 2.683 -0.697 24.110 1.00 86.94 102 PRO A C 1
ATOM 733 O O . PRO A 1 102 ? 2.413 -1.570 24.932 1.00 86.94 102 PRO A O 1
ATOM 736 N N . ARG A 1 103 ? 1.832 -0.360 23.132 1.00 85.38 103 ARG A N 1
ATOM 737 C CA . ARG A 1 103 ? 0.495 -0.954 22.975 1.00 85.38 103 ARG A CA 1
ATOM 738 C C . ARG A 1 103 ? 0.511 -2.448 22.684 1.00 85.38 103 ARG A C 1
ATOM 740 O O . ARG A 1 103 ? -0.472 -3.131 22.958 1.00 85.38 103 ARG A O 1
ATOM 747 N N . PHE A 1 104 ? 1.618 -2.958 22.148 1.00 83.62 104 PHE A N 1
ATOM 748 C CA . PHE A 1 104 ? 1.806 -4.384 21.888 1.00 83.62 104 PHE A CA 1
ATOM 749 C C . PHE A 1 104 ? 2.508 -5.124 23.034 1.00 83.62 104 PHE A C 1
ATOM 751 O O . PHE A 1 104 ? 2.636 -6.346 22.967 1.00 83.62 104 PHE A O 1
ATOM 758 N N . ALA A 1 105 ? 2.980 -4.412 24.063 1.00 80.12 105 ALA A N 1
ATOM 759 C CA . ALA A 1 105 ? 3.675 -5.018 25.197 1.00 80.12 105 ALA A CA 1
ATOM 760 C C . ALA A 1 105 ? 2.709 -5.666 26.203 1.00 80.12 105 ALA A C 1
ATOM 762 O O . ALA A 1 105 ? 3.061 -6.677 26.803 1.00 80.12 105 ALA A O 1
ATOM 763 N N . ASP A 1 106 ? 1.509 -5.099 26.353 1.00 77.00 106 ASP A N 1
ATOM 764 C CA . ASP A 1 106 ? 0.486 -5.529 27.315 1.00 77.00 106 ASP A CA 1
ATOM 765 C C . ASP A 1 106 ? -0.924 -5.487 26.680 1.00 77.00 106 ASP A C 1
ATOM 767 O O . ASP A 1 106 ? -1.755 -4.637 27.023 1.00 77.00 106 ASP A O 1
ATOM 771 N N . PRO A 1 107 ? -1.199 -6.321 25.654 1.00 83.62 107 PRO A N 1
ATOM 772 C CA . PRO A 1 107 ? -2.545 -6.425 25.105 1.00 83.62 107 PRO A CA 1
ATOM 773 C C . PRO A 1 107 ? -3.466 -7.074 26.142 1.00 83.62 107 PRO A C 1
ATOM 775 O O . PRO A 1 107 ? -3.068 -8.023 26.804 1.00 83.62 107 PRO A O 1
ATOM 778 N N . GLY A 1 108 ? -4.708 -6.598 26.250 1.00 84.56 108 GLY A N 1
ATOM 779 C CA . GLY A 1 108 ? -5.699 -7.244 27.109 1.00 84.56 108 GLY A CA 1
ATOM 780 C C . GLY A 1 108 ? -6.075 -8.657 26.632 1.00 84.56 108 GLY A C 1
ATOM 781 O O . GLY A 1 108 ? -5.752 -9.039 25.500 1.00 84.56 108 GLY A O 1
ATOM 782 N N . PRO A 1 109 ? -6.836 -9.406 27.448 1.00 88.69 109 PRO A N 1
ATOM 783 C CA . PRO A 1 109 ? -7.252 -10.752 27.086 1.00 88.69 109 PRO A CA 1
ATOM 784 C C . PRO A 1 109 ? -8.192 -10.725 25.872 1.00 88.69 109 PRO A C 1
ATOM 786 O O . PRO A 1 109 ? -8.919 -9.742 25.678 1.00 88.69 109 PRO A O 1
ATOM 789 N N . PRO A 1 110 ? -8.238 -11.804 25.070 1.00 90.62 110 PRO A N 1
ATOM 790 C CA . PRO A 1 110 ? -9.279 -11.990 24.068 1.00 90.62 110 PRO A CA 1
ATOM 791 C C . PRO A 1 110 ? -10.672 -11.941 24.700 1.00 90.62 110 PRO A C 1
ATOM 793 O O . PRO A 1 110 ? -10.945 -12.633 25.683 1.00 90.62 110 PRO A O 1
ATOM 796 N N . VAL A 1 111 ? -11.563 -11.150 24.110 1.00 89.69 111 VAL A N 1
ATOM 797 C CA . VAL A 1 111 ? -12.944 -10.976 24.557 1.00 89.69 111 VAL A CA 1
ATOM 798 C C . VAL A 1 111 ? -13.903 -11.515 23.498 1.00 89.69 111 VAL A C 1
ATOM 800 O O . VAL A 1 111 ? -13.916 -11.062 22.351 1.00 89.69 111 VAL A O 1
ATOM 803 N N . CYS A 1 112 ? -14.729 -12.469 23.910 1.00 89.25 112 CYS A N 1
ATOM 804 C CA . CYS A 1 112 ? -15.904 -12.938 23.193 1.00 89.25 112 CYS A CA 1
ATOM 805 C C . CYS A 1 112 ? -17.082 -12.019 23.531 1.00 89.25 112 CYS A C 1
ATOM 807 O O . CYS A 1 112 ? -17.612 -12.068 24.642 1.00 89.25 112 CYS A O 1
ATOM 809 N N . SER A 1 113 ? -17.499 -11.180 22.583 1.00 84.00 113 SER A N 1
ATOM 810 C CA . SER A 1 113 ? -18.733 -10.410 22.717 1.00 84.00 113 SER A CA 1
ATOM 811 C C . SER A 1 113 ? -19.907 -11.238 22.212 1.00 84.00 113 SER A C 1
ATOM 813 O O . SER A 1 113 ? -19.942 -11.689 21.063 1.00 84.00 113 SER A O 1
ATOM 815 N N . THR A 1 114 ? -20.881 -11.436 23.094 1.00 76.69 114 THR A N 1
ATOM 816 C CA . THR A 1 114 ? -22.154 -12.103 22.777 1.00 76.69 114 THR A CA 1
ATOM 817 C C . THR A 1 114 ? -23.197 -11.130 22.233 1.00 76.69 114 THR A C 1
ATOM 819 O O . THR A 1 114 ? -24.309 -11.528 21.895 1.00 76.69 114 THR A O 1
ATOM 822 N N . CYS A 1 115 ? -22.838 -9.850 22.142 1.00 69.62 115 CYS A N 1
ATOM 823 C CA . CYS A 1 115 ? -23.758 -8.788 21.809 1.00 69.62 115 CYS A CA 1
ATOM 824 C C . CYS A 1 115 ? -23.713 -8.426 20.322 1.00 69.62 115 CYS A C 1
ATOM 826 O O . CYS A 1 115 ? -22.655 -8.095 19.784 1.00 69.62 115 CYS A O 1
ATOM 828 N N . GLU A 1 116 ? -24.874 -8.401 19.666 1.00 62.16 116 GLU A N 1
ATOM 829 C CA . GLU A 1 116 ? -25.008 -7.735 18.372 1.00 62.16 116 GLU A CA 1
ATOM 830 C C . GLU A 1 116 ? -25.108 -6.222 18.593 1.00 62.16 116 GLU A C 1
ATOM 832 O O . GLU A 1 116 ? -26.121 -5.710 19.065 1.00 62.16 116 GLU A O 1
ATOM 837 N N . LEU A 1 117 ? -24.069 -5.480 18.203 1.00 58.88 117 LEU A N 1
ATOM 838 C CA . LEU A 1 117 ? -24.068 -4.008 18.242 1.00 58.88 117 LEU A CA 1
ATOM 839 C C . LEU A 1 117 ? -25.183 -3.382 17.386 1.00 58.88 117 LEU A C 1
ATOM 841 O O . LEU A 1 117 ? -25.563 -2.237 17.611 1.00 58.88 117 LEU A O 1
ATOM 845 N N . ALA A 1 118 ? -25.714 -4.134 16.417 1.00 46.75 118 ALA A N 1
ATOM 846 C CA . ALA A 1 118 ? -26.831 -3.725 15.570 1.00 46.75 118 ALA A CA 1
ATOM 847 C C . ALA A 1 118 ? -28.212 -3.971 16.208 1.00 46.75 118 ALA A C 1
ATOM 849 O O . ALA A 1 118 ? -29.209 -3.437 15.716 1.00 46.75 118 ALA A O 1
ATOM 850 N N . ALA A 1 119 ? -28.299 -4.759 17.285 1.00 49.50 119 ALA A N 1
ATOM 851 C CA . ALA A 1 119 ? -29.563 -5.019 17.956 1.00 49.50 119 ALA A CA 1
ATOM 852 C C . ALA A 1 119 ? -29.952 -3.817 18.838 1.00 49.50 119 ALA A C 1
ATOM 854 O O . ALA A 1 119 ? -29.103 -3.266 19.548 1.00 49.50 119 ALA A O 1
ATOM 855 N N . PRO A 1 120 ? -31.230 -3.390 18.837 1.00 49.47 120 PRO A N 1
ATOM 856 C CA . PRO A 1 120 ? -31.698 -2.354 19.744 1.00 49.47 120 PRO A CA 1
ATOM 857 C C . PRO A 1 120 ? -31.546 -2.850 21.185 1.00 49.47 120 PRO A C 1
ATOM 859 O O . PRO A 1 120 ? -32.343 -3.648 21.673 1.00 49.47 120 PRO A O 1
ATOM 862 N N . GLN A 1 121 ? -30.499 -2.376 21.862 1.00 50.94 121 GLN A N 1
ATOM 863 C CA . GLN A 1 121 ? -30.251 -2.675 23.268 1.00 50.94 121 GLN A CA 1
ATOM 864 C C . GLN A 1 121 ? -31.418 -2.124 24.093 1.00 50.94 121 GLN A C 1
ATOM 866 O O . GLN A 1 121 ? -31.603 -0.910 24.223 1.00 50.94 121 GLN A O 1
ATOM 871 N N . GLY A 1 122 ? -32.261 -3.023 24.593 1.00 45.09 122 GLY A N 1
ATOM 872 C CA . GLY A 1 122 ? -33.373 -2.677 25.459 1.00 45.09 122 GLY A CA 1
ATOM 873 C C . GLY A 1 122 ? -32.863 -2.135 26.793 1.00 45.09 122 GLY A C 1
ATOM 874 O O . GLY A 1 122 ? -32.145 -2.824 27.505 1.00 45.09 122 GLY A O 1
ATOM 875 N N . ARG A 1 123 ? -33.331 -0.927 27.134 1.00 51.00 123 ARG A N 1
ATOM 876 C CA . ARG A 1 123 ? -33.190 -0.203 28.414 1.00 51.00 123 ARG A CA 1
ATOM 877 C C . ARG A 1 123 ? -31.828 0.435 28.709 1.00 51.00 123 ARG A C 1
ATOM 879 O O . ARG A 1 123 ? -31.142 0.041 29.641 1.00 51.00 123 ARG A O 1
ATOM 886 N N . TRP A 1 124 ? -31.596 1.581 28.069 1.00 44.69 124 TRP A N 1
ATOM 887 C CA . TRP A 1 124 ? -31.146 2.793 28.767 1.00 44.69 124 TRP A CA 1
ATOM 888 C C . TRP A 1 124 ? -32.088 3.949 28.395 1.00 44.69 124 TRP A C 1
ATOM 890 O O . TRP A 1 124 ? -32.065 4.429 27.269 1.00 44.69 124 TRP A O 1
ATOM 900 N N . GLY A 1 125 ? -32.956 4.345 29.337 1.00 39.66 125 GLY A N 1
ATOM 901 C CA . GLY A 1 125 ? -33.892 5.473 29.215 1.00 39.66 125 GLY A CA 1
ATOM 902 C C . GLY A 1 125 ? -35.119 5.214 28.330 1.00 39.66 125 GLY A C 1
ATOM 903 O O . GLY A 1 125 ? -35.044 5.244 27.105 1.00 39.66 125 GLY A O 1
ATOM 904 N N . GLU A 1 126 ? -36.281 5.003 28.951 1.00 32.00 126 GLU A N 1
ATOM 905 C CA . GLU A 1 126 ? -37.579 5.061 28.267 1.00 32.00 126 GLU A CA 1
ATOM 906 C C . GLU A 1 126 ? -37.719 6.407 27.530 1.00 32.00 126 GLU A C 1
ATOM 908 O O . GLU A 1 126 ? -37.696 7.465 28.157 1.00 32.00 126 GLU A O 1
ATOM 913 N N . GLY A 1 127 ? -37.851 6.372 26.198 1.00 40.81 127 GLY A N 1
ATOM 914 C CA . GLY A 1 127 ? -38.270 7.535 25.406 1.00 40.81 127 GLY A CA 1
ATOM 915 C C . GLY A 1 127 ? -37.336 8.028 24.297 1.00 40.81 127 GLY A C 1
ATOM 916 O O . GLY A 1 127 ? -37.721 8.965 23.602 1.00 40.81 127 GLY A O 1
ATOM 917 N N . GLN A 1 128 ? -36.165 7.427 24.049 1.00 42.75 128 GLN A N 1
ATOM 918 C CA . GLN A 1 128 ? -35.383 7.773 22.850 1.00 42.75 128 GLN A CA 1
ATOM 919 C C . GLN A 1 128 ? -35.819 6.954 21.633 1.00 42.75 128 GLN A C 1
ATOM 921 O O . GLN A 1 128 ? -35.249 5.924 21.291 1.00 42.75 128 GLN A O 1
ATOM 926 N N . VAL A 1 129 ? -36.852 7.449 20.961 1.00 46.12 129 VAL A N 1
ATOM 927 C CA . VAL A 1 129 ? -37.157 7.117 19.569 1.00 46.12 129 VAL A CA 1
ATOM 928 C C . VAL A 1 129 ? -36.809 8.371 18.786 1.00 46.12 129 VAL A C 1
ATOM 930 O O . VAL A 1 129 ? -37.651 9.252 18.762 1.00 46.12 129 VAL A O 1
ATOM 933 N N . LEU A 1 130 ? -35.578 8.515 18.271 1.00 39.72 130 LEU A N 1
ATOM 934 C CA . LEU A 1 130 ? -35.141 9.498 17.248 1.00 39.72 130 LEU A CA 1
ATOM 935 C C . LEU A 1 130 ? -33.597 9.453 17.135 1.00 39.72 130 LEU A C 1
ATOM 937 O O . LEU A 1 130 ? -32.913 10.018 17.980 1.00 39.72 130 LEU A O 1
ATOM 941 N N . GLY A 1 131 ? -33.036 8.807 16.101 1.00 51.09 131 GLY A N 1
ATOM 942 C CA . GLY A 1 131 ? -31.594 8.924 15.781 1.00 51.09 131 GLY A CA 1
ATOM 943 C C . GLY A 1 131 ? -30.877 7.672 15.255 1.00 51.09 131 GLY A C 1
ATOM 944 O O . GLY A 1 131 ? -29.815 7.799 14.651 1.00 51.09 131 GLY A O 1
ATOM 945 N N . ASP A 1 132 ? -31.460 6.480 15.405 1.00 66.12 132 ASP A N 1
ATOM 946 C CA . ASP A 1 132 ? -30.742 5.220 15.135 1.00 66.12 132 ASP A CA 1
ATOM 947 C C . ASP A 1 132 ? -30.388 5.006 13.656 1.00 66.12 132 ASP A C 1
ATOM 949 O O . ASP A 1 132 ? -29.325 4.487 13.337 1.00 66.12 132 ASP A O 1
ATOM 953 N N . GLY A 1 133 ? -31.250 5.434 12.728 1.00 80.00 133 GLY A N 1
ATOM 954 C CA . GLY A 1 133 ? -31.033 5.230 11.292 1.00 80.00 133 GLY A CA 1
ATOM 955 C C . GLY A 1 133 ? -29.795 5.957 10.741 1.00 80.00 133 GLY A C 1
ATOM 956 O O . GLY A 1 133 ? -28.967 5.317 10.092 1.00 80.00 133 GLY A O 1
ATOM 957 N N . PRO A 1 134 ? -29.657 7.282 10.947 1.00 84.75 134 PRO A N 1
ATOM 958 C CA . PRO A 1 134 ? -28.455 8.025 10.567 1.00 84.75 134 PRO A CA 1
ATOM 959 C C . PRO A 1 134 ? -27.178 7.505 11.234 1.00 84.75 134 PRO A C 1
ATOM 961 O O . PRO A 1 134 ? -26.196 7.268 10.533 1.00 84.75 134 PRO A O 1
ATOM 964 N N . ALA A 1 135 ? -27.211 7.247 12.547 1.00 84.06 135 ALA A N 1
ATOM 965 C CA . ALA A 1 135 ? -26.061 6.720 13.278 1.00 84.06 135 ALA A CA 1
ATOM 966 C C . ALA A 1 135 ? -25.631 5.341 12.753 1.00 84.06 135 ALA A C 1
ATOM 968 O O . ALA A 1 135 ? -24.456 5.143 12.456 1.00 84.06 135 ALA A O 1
ATOM 969 N N . LEU A 1 136 ? -26.578 4.420 12.542 1.00 84.94 136 LEU A N 1
ATOM 970 C CA . LEU A 1 136 ? -26.299 3.095 11.985 1.00 84.94 136 LEU A CA 1
ATOM 971 C C . LEU A 1 136 ? -25.698 3.189 10.577 1.00 84.94 136 LEU A C 1
ATOM 973 O O . LEU A 1 136 ? -24.695 2.541 10.298 1.00 84.94 136 LEU A O 1
ATOM 977 N N . ARG A 1 137 ? -26.256 4.037 9.701 1.00 89.62 137 ARG A N 1
ATOM 978 C CA . ARG A 1 137 ? -25.693 4.259 8.358 1.00 89.62 137 ARG A CA 1
ATOM 979 C C . ARG A 1 137 ? -24.272 4.812 8.415 1.00 89.62 137 ARG A C 1
ATOM 981 O O . ARG A 1 137 ? -23.433 4.373 7.635 1.00 89.62 137 ARG A O 1
ATOM 988 N N . ALA A 1 138 ? -24.001 5.752 9.319 1.00 91.56 138 ALA A N 1
ATOM 989 C CA . ALA A 1 138 ? -22.665 6.306 9.500 1.00 91.56 138 ALA A CA 1
ATOM 990 C C . ALA A 1 138 ? -21.678 5.253 10.024 1.00 91.56 138 ALA A C 1
ATOM 992 O O . ALA A 1 138 ? -20.558 5.184 9.525 1.00 91.56 138 ALA A O 1
ATOM 993 N N . VAL A 1 139 ? -22.098 4.392 10.959 1.00 90.81 139 VAL A N 1
ATOM 994 C CA . VAL A 1 139 ? -21.286 3.262 11.443 1.00 90.81 139 VAL A CA 1
ATOM 995 C C . VAL A 1 139 ? -20.976 2.290 10.305 1.00 90.81 139 VAL A C 1
ATOM 997 O O . VAL A 1 139 ? -19.811 1.963 10.100 1.00 90.81 139 VAL A O 1
ATOM 1000 N N . THR A 1 140 ? -21.973 1.886 9.509 1.00 92.00 140 THR A N 1
ATOM 1001 C CA . THR A 1 140 ? -21.761 0.998 8.352 1.00 92.00 140 THR A CA 1
ATOM 1002 C C . THR A 1 140 ? -20.836 1.622 7.305 1.00 92.00 140 THR A C 1
ATOM 1004 O O . THR A 1 140 ? -19.945 0.949 6.789 1.00 92.00 140 THR A O 1
ATOM 1007 N N . ALA A 1 141 ? -21.002 2.913 7.004 1.00 94.38 141 ALA A N 1
ATOM 1008 C CA . ALA A 1 141 ? -20.120 3.620 6.079 1.00 94.38 141 ALA A CA 1
ATOM 1009 C C . ALA A 1 141 ? -18.674 3.671 6.603 1.00 94.38 141 ALA A C 1
ATOM 1011 O O . ALA A 1 141 ? -17.739 3.352 5.871 1.00 94.38 141 ALA A O 1
ATOM 1012 N N . ALA A 1 142 ? -18.487 3.998 7.884 1.00 96.12 142 ALA A N 1
ATOM 1013 C CA . ALA A 1 142 ? -17.173 4.020 8.517 1.00 96.12 142 ALA A CA 1
ATOM 1014 C C . ALA A 1 142 ? -16.525 2.627 8.574 1.00 96.12 142 ALA A C 1
ATOM 1016 O O . ALA A 1 142 ? -15.326 2.513 8.337 1.00 96.12 142 ALA A O 1
ATOM 1017 N N . GLN A 1 143 ? -17.299 1.560 8.806 1.00 94.81 143 GLN A N 1
ATOM 1018 C CA . GLN A 1 143 ? -16.804 0.180 8.707 1.00 94.81 143 GLN A CA 1
ATOM 1019 C C . GLN A 1 143 ? -16.250 -0.114 7.308 1.00 94.81 143 GLN A C 1
ATOM 1021 O O . GLN A 1 143 ? -15.176 -0.701 7.196 1.00 94.81 143 GLN A O 1
ATOM 1026 N N . GLY A 1 144 ? -16.933 0.341 6.252 1.00 96.00 144 GLY A N 1
ATOM 1027 C CA . GLY A 1 144 ? -16.436 0.239 4.878 1.00 96.00 144 GLY A CA 1
ATOM 1028 C C . GLY A 1 144 ? -15.074 0.916 4.688 1.00 96.00 144 GLY A C 1
ATOM 1029 O O . GLY A 1 144 ? -14.156 0.305 4.141 1.00 96.00 144 GLY A O 1
ATOM 1030 N N . GLU A 1 145 ? -14.907 2.136 5.205 1.00 97.81 145 GLU A N 1
ATOM 1031 C CA . GLU A 1 145 ? -13.633 2.871 5.136 1.00 97.81 145 GLU A CA 1
ATOM 1032 C C . GLU A 1 145 ? -12.518 2.204 5.961 1.00 97.81 145 GLU A C 1
ATOM 1034 O O . GLU A 1 145 ? -11.372 2.133 5.517 1.00 97.81 145 GLU A O 1
ATOM 1039 N N . LEU A 1 146 ? -12.827 1.657 7.141 1.00 96.88 146 LEU A N 1
ATOM 1040 C CA . LEU A 1 146 ? -11.851 0.924 7.956 1.00 96.88 146 LEU A CA 1
ATOM 1041 C C . LEU A 1 146 ? -11.422 -0.393 7.291 1.00 96.88 146 LEU A C 1
ATOM 1043 O O . LEU A 1 146 ? -10.248 -0.758 7.368 1.00 96.88 146 LEU A O 1
ATOM 1047 N N . THR A 1 147 ? -12.334 -1.089 6.607 1.00 96.12 147 THR A N 1
ATOM 1048 C CA . THR A 1 147 ? -12.003 -2.268 5.789 1.00 96.12 147 THR A CA 1
ATOM 1049 C C . THR A 1 147 ? -11.126 -1.889 4.597 1.00 96.12 147 THR A C 1
ATOM 1051 O O . THR A 1 147 ? -10.170 -2.604 4.285 1.00 96.12 147 THR A O 1
ATOM 1054 N N . ALA A 1 148 ? -11.389 -0.747 3.955 1.00 97.19 148 ALA A N 1
ATOM 1055 C CA . ALA A 1 148 ? -10.532 -0.226 2.893 1.00 97.19 148 ALA A CA 1
ATOM 1056 C C . ALA A 1 148 ? -9.128 0.128 3.417 1.00 97.19 148 ALA A C 1
ATOM 1058 O O . ALA A 1 148 ? -8.134 -0.216 2.777 1.00 97.19 148 ALA A O 1
ATOM 1059 N N . LEU A 1 149 ? -9.026 0.732 4.607 1.00 97.50 149 LEU A N 1
ATOM 1060 C CA . LEU A 1 149 ? -7.744 1.010 5.259 1.00 97.50 149 LEU A CA 1
ATOM 1061 C C . LEU A 1 149 ? -6.989 -0.281 5.598 1.00 97.50 149 LEU A C 1
ATOM 1063 O O . LEU A 1 149 ? -5.797 -0.374 5.313 1.00 97.50 149 LEU A O 1
ATOM 1067 N N . ALA A 1 150 ? -7.670 -1.285 6.156 1.00 95.69 150 ALA A N 1
ATOM 1068 C CA . ALA A 1 150 ? -7.072 -2.591 6.428 1.00 95.69 150 ALA A CA 1
ATOM 1069 C C . ALA A 1 150 ? -6.545 -3.253 5.143 1.00 95.69 150 ALA A C 1
ATOM 1071 O O . ALA A 1 150 ? -5.415 -3.732 5.122 1.00 95.69 150 ALA A O 1
ATOM 1072 N N . SER A 1 151 ? -7.313 -3.189 4.051 1.00 95.81 151 SER A N 1
ATOM 1073 C CA . SER A 1 151 ? -6.902 -3.723 2.745 1.00 95.81 151 SER A CA 1
ATOM 1074 C C . SER A 1 151 ? -5.678 -2.993 2.182 1.00 95.81 151 SER A C 1
ATOM 1076 O O . SER A 1 151 ? -4.764 -3.629 1.661 1.00 95.81 151 SER A O 1
ATOM 1078 N N . ALA A 1 152 ? -5.624 -1.664 2.321 1.00 95.88 152 ALA A N 1
ATOM 1079 C CA . ALA A 1 152 ? -4.460 -0.879 1.921 1.00 95.88 152 ALA A CA 1
ATOM 1080 C C . ALA A 1 152 ? -3.220 -1.268 2.745 1.00 95.88 152 ALA A C 1
ATOM 1082 O O . ALA A 1 152 ? -2.148 -1.490 2.190 1.00 95.88 152 ALA A O 1
ATOM 1083 N N . ILE A 1 153 ? -3.358 -1.418 4.065 1.00 95.44 153 ILE A N 1
ATOM 1084 C CA . ILE A 1 153 ? -2.273 -1.890 4.937 1.00 95.44 153 ILE A CA 1
ATOM 1085 C C . ILE A 1 153 ? -1.780 -3.275 4.491 1.00 95.44 153 ILE A C 1
ATOM 1087 O O . ILE A 1 153 ? -0.571 -3.461 4.346 1.00 95.44 153 ILE A O 1
ATOM 1091 N N . ASP A 1 154 ? -2.688 -4.213 4.215 1.00 93.88 154 ASP A N 1
ATOM 1092 C CA . ASP A 1 154 ? -2.354 -5.577 3.788 1.00 93.88 154 ASP A CA 1
ATOM 1093 C C . ASP A 1 154 ? -1.593 -5.617 2.451 1.00 93.88 154 ASP A C 1
ATOM 1095 O O . ASP A 1 154 ? -0.720 -6.467 2.267 1.00 93.88 154 ASP A O 1
ATOM 1099 N N . GLU A 1 155 ? -1.833 -4.668 1.540 1.00 92.12 155 GLU A N 1
ATOM 1100 C CA . GLU A 1 155 ? -1.039 -4.532 0.311 1.00 92.12 155 GLU A CA 1
ATOM 1101 C C . GLU A 1 155 ? 0.424 -4.137 0.601 1.00 92.12 155 GLU A C 1
ATOM 1103 O O . GLU A 1 155 ? 1.362 -4.598 -0.062 1.00 92.12 155 GLU A O 1
ATOM 1108 N N . HIS A 1 156 ? 0.633 -3.267 1.590 1.00 90.38 156 HIS A N 1
ATOM 1109 C CA . HIS A 1 156 ? 1.932 -2.657 1.868 1.00 90.38 156 HIS A CA 1
ATOM 1110 C C . HIS A 1 156 ? 2.776 -3.434 2.889 1.00 90.38 156 HIS A C 1
ATOM 1112 O O . HIS A 1 156 ? 4.006 -3.414 2.790 1.00 90.38 156 HIS A O 1
ATOM 1118 N N . LEU A 1 157 ? 2.155 -4.143 3.838 1.00 87.75 157 LEU A N 1
ATOM 1119 C CA . LEU A 1 157 ? 2.840 -4.875 4.913 1.00 87.75 157 LEU A CA 1
ATOM 1120 C C . LEU A 1 157 ? 3.919 -5.856 4.417 1.00 87.75 157 LEU A C 1
ATOM 1122 O O . LEU A 1 157 ? 5.052 -5.761 4.899 1.00 87.75 157 LEU A O 1
ATOM 1126 N N . PRO A 1 158 ? 3.657 -6.739 3.427 1.00 87.06 158 PRO A N 1
ATOM 1127 C CA . PRO A 1 158 ? 4.659 -7.699 2.953 1.00 87.06 158 PRO A CA 1
ATOM 1128 C C . PRO A 1 158 ? 5.917 -7.043 2.369 1.00 87.06 158 PRO A C 1
ATOM 1130 O O . PRO A 1 158 ? 6.962 -7.681 2.256 1.00 87.06 158 PRO A O 1
ATOM 1133 N N . ARG A 1 159 ? 5.829 -5.761 1.995 1.00 87.38 159 ARG A N 1
ATOM 1134 C CA . ARG A 1 159 ? 6.899 -5.002 1.341 1.00 87.38 159 ARG A CA 1
ATOM 1135 C C . ARG A 1 159 ? 7.814 -4.274 2.332 1.00 87.38 159 ARG A C 1
ATOM 1137 O O . ARG A 1 159 ? 8.765 -3.622 1.902 1.00 87.38 159 ARG A O 1
ATOM 1144 N N . LEU A 1 160 ? 7.583 -4.379 3.648 1.00 90.94 160 LEU A N 1
ATOM 1145 C CA . LEU A 1 160 ? 8.355 -3.651 4.667 1.00 90.94 160 LEU A CA 1
ATOM 1146 C C . LEU A 1 160 ? 9.867 -3.901 4.559 1.00 90.94 160 LEU A C 1
ATOM 1148 O O . LEU A 1 160 ? 10.662 -2.975 4.719 1.00 90.94 160 LEU A O 1
ATOM 1152 N N . ARG A 1 161 ? 10.274 -5.133 4.237 1.00 91.94 161 ARG A N 1
ATOM 1153 C CA . ARG A 1 161 ? 11.687 -5.487 4.047 1.00 91.94 161 ARG A CA 1
ATOM 1154 C C . ARG A 1 161 ? 12.328 -4.728 2.881 1.00 91.94 161 ARG A C 1
ATOM 1156 O O . ARG A 1 161 ? 13.452 -4.243 3.020 1.00 91.94 161 ARG A O 1
ATOM 1163 N N . ASP A 1 162 ? 11.626 -4.595 1.759 1.00 93.44 162 ASP A N 1
ATOM 1164 C CA . ASP A 1 162 ? 12.110 -3.831 0.605 1.00 93.44 162 ASP A CA 1
ATOM 1165 C C . ASP A 1 162 ? 12.165 -2.340 0.920 1.00 93.44 162 ASP A C 1
ATOM 1167 O O . ASP A 1 162 ? 13.152 -1.674 0.607 1.00 93.44 162 ASP A O 1
ATOM 1171 N N . VAL A 1 163 ? 11.159 -1.823 1.630 1.00 94.88 163 VAL A N 1
ATOM 1172 C CA . VAL A 1 163 ? 11.158 -0.440 2.121 1.00 94.88 163 VAL A CA 1
ATOM 1173 C C . VAL A 1 163 ? 12.356 -0.195 3.046 1.00 94.88 163 VAL A C 1
ATOM 1175 O O . VAL A 1 163 ? 13.057 0.801 2.885 1.00 94.88 163 VAL A O 1
ATOM 1178 N N . ALA A 1 164 ? 12.660 -1.113 3.965 1.00 94.50 164 ALA A N 1
ATOM 1179 C CA . ALA A 1 164 ? 13.812 -1.015 4.860 1.00 94.50 164 ALA A CA 1
ATOM 1180 C C . ALA A 1 164 ? 15.155 -1.052 4.111 1.00 94.50 164 ALA A C 1
ATOM 1182 O O . ALA A 1 164 ? 16.084 -0.321 4.462 1.00 94.50 164 ALA A O 1
ATOM 1183 N N . ARG A 1 165 ? 15.264 -1.865 3.052 1.00 95.12 165 ARG A N 1
ATOM 1184 C CA . ARG A 1 165 ? 16.425 -1.858 2.150 1.00 95.12 165 ARG A CA 1
ATOM 1185 C C . ARG A 1 165 ? 16.567 -0.494 1.468 1.00 95.12 165 ARG A C 1
ATOM 1187 O O . ARG A 1 165 ? 17.622 0.128 1.564 1.00 95.12 165 ARG A O 1
ATOM 1194 N N . LEU A 1 166 ? 15.494 0.009 0.857 1.00 95.00 166 LEU A N 1
ATOM 1195 C CA . LEU A 1 166 ? 15.457 1.316 0.186 1.00 95.00 166 LEU A CA 1
ATOM 1196 C C . LEU A 1 166 ? 15.677 2.495 1.148 1.00 95.00 166 LEU A C 1
ATOM 1198 O O . LEU A 1 166 ? 16.151 3.551 0.731 1.00 95.00 166 LEU A O 1
ATOM 1202 N N . ALA A 1 167 ? 15.386 2.330 2.439 1.00 95.56 167 ALA A N 1
ATOM 1203 C CA . ALA A 1 167 ? 15.659 3.326 3.471 1.00 95.56 167 ALA A CA 1
ATOM 1204 C C . ALA A 1 167 ? 17.161 3.545 3.726 1.00 95.56 167 ALA A C 1
ATOM 1206 O O . ALA A 1 167 ? 17.537 4.591 4.269 1.00 95.56 167 ALA A O 1
ATOM 1207 N N . ARG A 1 168 ? 18.016 2.593 3.329 1.00 93.19 168 ARG A N 1
ATOM 1208 C CA . ARG A 1 168 ? 19.485 2.668 3.440 1.00 93.19 168 ARG A CA 1
ATOM 1209 C C . ARG A 1 168 ? 20.151 3.238 2.185 1.00 93.19 168 ARG A C 1
ATOM 1211 O O . ARG A 1 168 ? 21.290 3.685 2.254 1.00 93.19 168 ARG A O 1
ATOM 1218 N N . GLU A 1 169 ? 19.431 3.273 1.070 1.00 91.69 169 GLU A N 1
ATOM 1219 C CA . GLU A 1 169 ? 19.887 3.839 -0.199 1.00 91.69 169 GLU A CA 1
ATOM 1220 C C . GLU A 1 169 ? 19.751 5.363 -0.195 1.00 91.69 169 GLU A C 1
ATOM 1222 O O . GLU A 1 169 ? 18.665 5.896 0.021 1.00 91.69 169 GLU A O 1
ATOM 1227 N N . SER A 1 170 ? 20.829 6.096 -0.476 1.00 91.12 170 SER A N 1
ATOM 1228 C CA . SER A 1 170 ? 20.868 7.564 -0.333 1.00 91.12 170 SER A CA 1
ATOM 1229 C C . SER A 1 170 ? 19.773 8.301 -1.117 1.00 91.12 170 SER A C 1
ATOM 1231 O O . SER A 1 170 ? 19.217 9.284 -0.629 1.00 91.12 170 SER A O 1
ATOM 1233 N N . THR A 1 171 ? 19.426 7.807 -2.310 1.00 91.25 171 THR A N 1
ATOM 1234 C CA . THR A 1 171 ? 18.456 8.453 -3.212 1.00 91.25 171 THR A CA 1
ATOM 1235 C C . THR A 1 171 ? 17.006 8.200 -2.790 1.00 91.25 171 THR A C 1
ATOM 1237 O O . THR A 1 171 ? 16.162 9.083 -2.928 1.00 91.25 171 THR A O 1
ATOM 1240 N N . THR A 1 172 ? 16.706 7.020 -2.241 1.00 95.31 172 THR A N 1
ATOM 1241 C CA . THR A 1 172 ? 15.347 6.633 -1.824 1.00 95.31 172 THR A CA 1
ATOM 1242 C C . THR A 1 172 ? 15.120 6.757 -0.319 1.00 95.31 172 THR A C 1
ATOM 1244 O O . THR A 1 172 ? 13.975 6.677 0.120 1.00 95.31 172 THR A O 1
ATOM 1247 N N . SER A 1 173 ? 16.174 7.005 0.471 1.00 95.25 173 SER A N 1
ATOM 1248 C CA . SER A 1 173 ? 16.158 6.926 1.938 1.00 95.25 173 SER A CA 1
ATOM 1249 C C . SER A 1 173 ? 15.020 7.723 2.564 1.00 95.25 173 SER A C 1
ATOM 1251 O O . SER A 1 173 ? 14.261 7.188 3.369 1.00 95.25 173 SER A O 1
ATOM 1253 N N . LYS A 1 174 ? 14.871 8.994 2.167 1.00 96.69 174 LYS A N 1
ATOM 1254 C CA . LYS A 1 174 ? 13.831 9.882 2.699 1.00 96.69 174 LYS A CA 1
ATOM 1255 C C . LYS A 1 174 ? 12.431 9.333 2.411 1.00 96.69 174 LYS A C 1
ATOM 1257 O O . LYS A 1 174 ? 11.666 9.127 3.342 1.00 96.69 174 LYS A O 1
ATOM 1262 N N . ALA A 1 175 ? 12.130 9.045 1.145 1.00 96.75 175 ALA A N 1
ATOM 1263 C CA . ALA A 1 175 ? 10.810 8.569 0.737 1.00 96.75 175 ALA A CA 1
ATOM 1264 C C . ALA A 1 175 ? 10.469 7.201 1.353 1.00 96.75 175 ALA A C 1
ATOM 1266 O O . ALA A 1 175 ? 9.334 6.975 1.759 1.00 96.75 175 ALA A O 1
ATOM 1267 N N . ALA A 1 176 ? 11.456 6.311 1.483 1.00 96.69 176 ALA A N 1
ATOM 1268 C CA . ALA A 1 176 ? 11.272 5.002 2.098 1.00 96.69 176 ALA A CA 1
ATOM 1269 C C . ALA A 1 176 ? 10.995 5.106 3.605 1.00 96.69 176 ALA A C 1
ATOM 1271 O O . ALA A 1 176 ? 10.078 4.458 4.102 1.00 96.69 176 ALA A O 1
ATOM 1272 N N . LYS A 1 177 ? 11.732 5.960 4.330 1.00 96.12 177 LYS A N 1
ATOM 1273 C CA . LYS A 1 177 ? 11.475 6.229 5.756 1.00 96.12 177 LYS A CA 1
ATOM 1274 C C . LYS A 1 177 ? 10.121 6.899 5.974 1.00 96.12 177 LYS A C 1
ATOM 1276 O O . LYS A 1 177 ? 9.400 6.519 6.892 1.00 96.12 177 LYS A O 1
ATOM 1281 N N . ASP A 1 178 ? 9.762 7.855 5.118 1.00 96.81 178 ASP A N 1
ATOM 1282 C CA . ASP A 1 178 ? 8.462 8.523 5.174 1.00 96.81 178 ASP A CA 1
ATOM 1283 C C . ASP A 1 178 ? 7.326 7.512 4.934 1.00 96.81 178 ASP A C 1
ATOM 1285 O O . ASP A 1 178 ? 6.379 7.474 5.715 1.00 96.81 178 ASP A O 1
ATOM 1289 N N . HIS A 1 179 ? 7.441 6.634 3.930 1.00 96.81 179 HIS A N 1
ATOM 1290 C CA . HIS A 1 179 ? 6.449 5.583 3.673 1.00 96.81 179 HIS A CA 1
ATOM 1291 C C . HIS A 1 179 ? 6.360 4.555 4.811 1.00 96.81 179 HIS A C 1
ATOM 1293 O O . HIS A 1 179 ? 5.258 4.234 5.249 1.00 96.81 179 HIS A O 1
ATOM 1299 N N . ALA A 1 180 ? 7.492 4.092 5.352 1.00 96.06 180 ALA A N 1
ATOM 1300 C CA . ALA A 1 180 ? 7.505 3.189 6.506 1.00 96.06 180 ALA A CA 1
ATOM 1301 C C . ALA A 1 180 ? 6.806 3.806 7.725 1.00 96.06 180 ALA A C 1
ATOM 1303 O O . ALA A 1 180 ? 5.990 3.151 8.370 1.00 96.06 180 ALA A O 1
ATOM 1304 N N . LYS A 1 181 ? 7.057 5.095 7.989 1.00 95.06 181 LYS A N 1
ATOM 1305 C CA . LYS A 1 181 ? 6.369 5.845 9.042 1.00 95.06 181 LYS A CA 1
ATOM 1306 C C . LYS A 1 181 ? 4.862 5.921 8.790 1.00 95.06 181 LYS A C 1
ATOM 1308 O O . LYS A 1 181 ? 4.097 5.727 9.730 1.00 95.06 181 LYS A O 1
ATOM 1313 N N . GLN A 1 182 ? 4.432 6.195 7.556 1.00 96.69 182 GLN A N 1
ATOM 1314 C CA . GLN A 1 182 ? 3.007 6.225 7.204 1.00 96.69 182 GLN A CA 1
ATOM 1315 C C . GLN A 1 182 ? 2.341 4.859 7.394 1.00 96.69 182 GLN A C 1
ATOM 1317 O O . GLN A 1 182 ? 1.252 4.798 7.957 1.00 96.69 182 GLN A O 1
ATOM 1322 N N . LEU A 1 183 ? 3.005 3.772 6.993 1.00 96.00 183 LEU A N 1
ATOM 1323 C CA . LEU A 1 183 ? 2.513 2.408 7.194 1.00 96.00 183 LEU A CA 1
ATOM 1324 C C . LEU A 1 183 ? 2.403 2.062 8.685 1.00 96.00 183 LEU A C 1
ATOM 1326 O O . LEU A 1 183 ? 1.384 1.537 9.124 1.00 96.00 183 LEU A O 1
ATOM 1330 N N . HIS A 1 184 ? 3.417 2.408 9.479 1.00 94.62 184 HIS A N 1
ATOM 1331 C CA . HIS A 1 184 ? 3.387 2.205 10.926 1.00 94.62 184 HIS A CA 1
ATOM 1332 C C . HIS A 1 184 ? 2.253 2.988 11.598 1.00 94.62 184 HIS A C 1
ATOM 1334 O O . HIS A 1 184 ? 1.498 2.418 12.383 1.00 94.62 184 HIS A O 1
ATOM 1340 N N . GLN A 1 185 ? 2.078 4.263 11.238 1.00 94.81 185 GLN A N 1
ATOM 1341 C CA . GLN A 1 185 ? 0.952 5.073 11.708 1.00 94.81 185 GLN A CA 1
ATOM 1342 C C . GLN A 1 185 ? -0.395 4.481 11.287 1.00 94.81 185 GLN A C 1
ATOM 1344 O O . GLN A 1 185 ? -1.305 4.446 12.102 1.00 94.81 185 GLN A O 1
ATOM 1349 N N . ALA A 1 186 ? -0.519 3.972 10.058 1.00 96.38 186 ALA A N 1
ATOM 1350 C CA . ALA A 1 186 ? -1.754 3.366 9.573 1.00 96.38 186 ALA A CA 1
ATOM 1351 C C . ALA A 1 186 ? -2.169 2.134 10.393 1.00 96.38 186 ALA A C 1
ATOM 1353 O O . ALA A 1 186 ? -3.342 2.003 10.727 1.00 96.38 186 ALA A O 1
ATOM 1354 N N . VAL A 1 187 ? -1.220 1.264 10.762 1.00 94.56 187 VAL A N 1
ATOM 1355 C CA . VAL A 1 187 ? -1.496 0.086 11.606 1.00 94.56 187 VAL A CA 1
ATOM 1356 C C . VAL A 1 187 ? -2.001 0.497 12.990 1.00 94.56 187 VAL A C 1
ATOM 1358 O O . VAL A 1 187 ? -2.998 -0.042 13.469 1.00 94.56 187 VAL A O 1
ATOM 1361 N N . LEU A 1 188 ? -1.341 1.470 13.622 1.00 93.00 188 LEU A N 1
ATOM 1362 C CA . LEU A 1 188 ? -1.720 1.962 14.949 1.00 93.00 188 LEU A CA 1
ATOM 1363 C C . LEU A 1 188 ? -3.076 2.678 14.925 1.00 93.00 188 LEU A C 1
ATOM 1365 O O . LEU A 1 188 ? -3.943 2.405 15.755 1.00 93.00 188 LEU A O 1
ATOM 1369 N N . GLU A 1 189 ? -3.285 3.547 13.937 1.00 95.44 189 GLU A N 1
ATOM 1370 C CA . GLU A 1 189 ? -4.532 4.289 13.781 1.00 95.44 189 GLU A CA 1
ATOM 1371 C C . GLU A 1 189 ? -5.697 3.390 13.388 1.00 95.44 189 GLU A C 1
ATOM 1373 O O . GLU A 1 189 ? -6.809 3.646 13.825 1.00 95.44 189 GLU A O 1
ATOM 1378 N N . LEU A 1 190 ? -5.487 2.306 12.636 1.00 96.31 190 LEU A N 1
ATOM 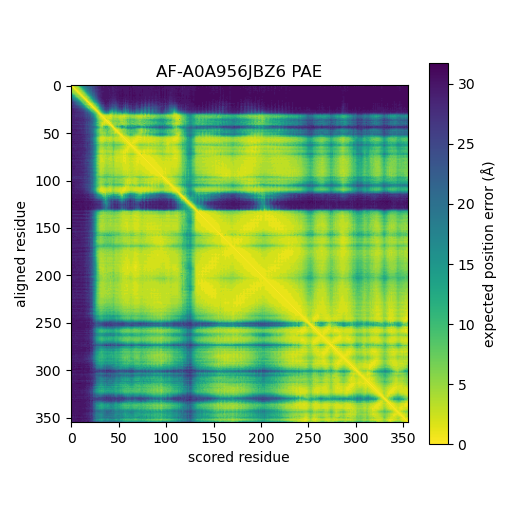1379 C CA . LEU A 1 190 ? -6.558 1.342 12.385 1.00 96.31 190 LEU A CA 1
ATOM 1380 C C . LEU A 1 190 ? -7.105 0.780 13.707 1.00 96.31 190 LEU A C 1
ATOM 1382 O O . LEU A 1 190 ? -8.320 0.672 13.865 1.00 96.31 190 LEU A O 1
ATOM 1386 N N . ALA A 1 191 ? -6.234 0.453 14.666 1.00 94.75 191 ALA A N 1
ATOM 1387 C CA . ALA A 1 191 ? -6.665 -0.024 15.976 1.00 94.75 191 ALA A CA 1
ATOM 1388 C C . ALA A 1 191 ? -7.394 1.073 16.777 1.00 94.75 191 ALA A C 1
ATOM 1390 O O . ALA A 1 191 ? -8.439 0.794 17.367 1.00 94.75 191 ALA A O 1
ATOM 1391 N N . GLU A 1 192 ? -6.888 2.309 16.775 1.00 95.56 192 GLU A N 1
ATOM 1392 C CA . GLU A 1 192 ? -7.544 3.467 17.412 1.0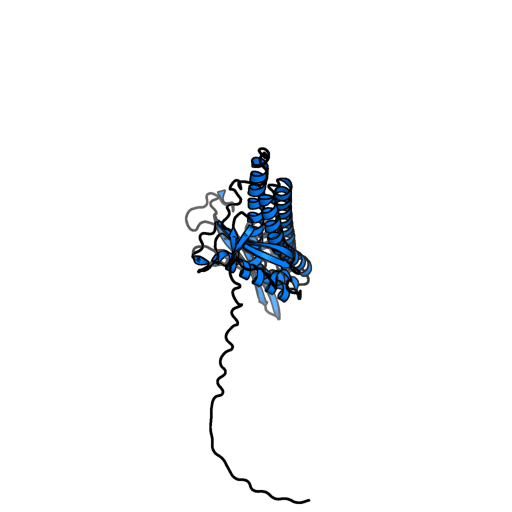0 95.56 192 GLU A CA 1
ATOM 1393 C C . GLU A 1 192 ? -8.925 3.756 16.804 1.00 95.56 192 GLU A C 1
ATOM 1395 O O . GLU A 1 192 ? -9.904 3.940 17.523 1.00 95.56 192 GLU A O 1
ATOM 1400 N N . LEU A 1 193 ? -9.030 3.744 15.475 1.00 97.00 193 LEU A N 1
ATOM 1401 C CA . LEU A 1 193 ? -10.267 4.015 14.748 1.00 97.00 193 LEU A CA 1
ATOM 1402 C C . LEU A 1 193 ? -11.293 2.900 14.940 1.00 97.00 193 LEU A C 1
ATOM 1404 O O . LEU A 1 193 ? -12.485 3.187 15.017 1.00 97.00 193 LEU A O 1
ATOM 1408 N N . ARG A 1 194 ? -10.856 1.640 15.066 1.00 95.38 194 ARG A N 1
ATOM 1409 C CA . ARG A 1 194 ? -11.736 0.520 15.437 1.00 95.38 194 ARG A CA 1
ATOM 1410 C C . ARG A 1 194 ? -12.331 0.712 16.826 1.00 95.38 194 ARG A C 1
ATOM 1412 O O . ARG A 1 194 ? -13.517 0.455 16.995 1.00 95.38 194 ARG A O 1
ATOM 1419 N N . LEU A 1 195 ? -11.535 1.184 17.787 1.00 93.19 195 LEU A N 1
ATOM 1420 C CA . LEU A 1 195 ? -12.029 1.527 19.121 1.00 93.19 195 LEU A CA 1
ATOM 1421 C C . LEU A 1 195 ? -13.020 2.700 19.056 1.00 93.19 195 LEU A C 1
ATOM 1423 O O . LEU A 1 195 ? -14.128 2.587 19.563 1.00 93.19 195 LEU A O 1
ATOM 1427 N N . ALA A 1 196 ? -12.672 3.781 18.354 1.00 93.00 196 ALA A N 1
ATOM 1428 C CA . ALA A 1 196 ? -13.549 4.945 18.206 1.00 93.00 196 ALA A CA 1
ATOM 1429 C C . ALA A 1 196 ? -14.879 4.611 17.506 1.00 93.00 196 ALA A C 1
ATOM 1431 O O . ALA A 1 196 ? -15.917 5.190 17.824 1.00 93.00 196 ALA A O 1
ATOM 1432 N N . LEU A 1 197 ? -14.862 3.680 16.548 1.00 92.69 197 LEU A N 1
ATOM 1433 C CA . LEU A 1 197 ? -16.063 3.207 15.868 1.00 92.69 197 LEU A CA 1
ATOM 1434 C C . LEU A 1 197 ? -16.922 2.307 16.765 1.00 92.69 197 LEU A C 1
ATOM 1436 O O . LEU A 1 197 ? -18.147 2.348 16.667 1.00 92.69 197 LEU A O 1
ATOM 1440 N N . ASP A 1 198 ? -16.290 1.532 17.647 1.00 88.38 198 ASP A N 1
ATOM 1441 C CA . ASP A 1 198 ? -16.979 0.759 18.680 1.00 88.38 198 ASP A CA 1
ATOM 1442 C C . ASP A 1 198 ? -17.711 1.685 19.660 1.00 88.38 198 ASP A C 1
ATOM 1444 O O . ASP A 1 198 ? -18.923 1.563 19.845 1.00 88.38 198 ASP A O 1
ATOM 1448 N N . ASP A 1 199 ? -17.012 2.706 20.166 1.00 85.81 199 ASP A N 1
ATOM 1449 C CA . ASP A 1 199 ? -17.594 3.754 21.006 1.00 85.81 199 ASP A CA 1
ATOM 1450 C C . ASP A 1 199 ? -18.731 4.487 20.277 1.00 85.81 199 ASP A C 1
ATOM 1452 O O . ASP A 1 199 ? -19.785 4.755 20.856 1.00 85.81 199 ASP A O 1
ATOM 1456 N N . ALA A 1 200 ? -18.561 4.789 18.984 1.00 87.56 200 ALA A N 1
ATOM 1457 C CA . ALA A 1 200 ? -19.595 5.428 18.175 1.00 87.56 200 ALA A CA 1
ATOM 1458 C C . ALA A 1 200 ? -20.854 4.559 18.037 1.00 87.56 200 ALA A C 1
ATOM 1460 O O . ALA A 1 200 ? -21.961 5.099 18.061 1.00 87.56 200 ALA A O 1
ATOM 1461 N N . ALA A 1 201 ? -20.699 3.238 17.909 1.00 84.94 201 ALA A N 1
ATOM 1462 C CA . ALA A 1 201 ? -21.816 2.303 17.842 1.00 84.94 201 ALA A CA 1
ATOM 1463 C C . ALA A 1 201 ? -22.551 2.210 19.187 1.00 84.94 201 ALA A C 1
ATOM 1465 O O . ALA A 1 201 ? -23.776 2.335 19.220 1.00 84.94 201 ALA A O 1
ATOM 1466 N N . ILE A 1 202 ? -21.812 2.085 20.294 1.00 81.12 202 ILE A N 1
ATOM 1467 C CA . ILE A 1 202 ? -22.370 2.027 21.655 1.00 81.12 202 ILE A CA 1
ATOM 1468 C C . ILE A 1 202 ? -23.125 3.319 21.989 1.00 81.12 202 ILE A C 1
ATOM 1470 O O . ILE A 1 202 ? -24.262 3.283 22.460 1.00 81.12 202 ILE A O 1
ATOM 1474 N N . LEU A 1 203 ? -22.516 4.470 21.701 1.00 83.12 203 LEU A N 1
ATOM 1475 C CA . LEU A 1 203 ? -23.086 5.792 21.972 1.00 83.12 203 LEU A CA 1
ATOM 1476 C C . LEU A 1 203 ? -24.102 6.247 20.914 1.00 83.12 203 LEU A C 1
ATOM 1478 O O . LEU A 1 203 ? -24.661 7.335 21.045 1.00 83.12 203 LEU A O 1
ATOM 1482 N N . ARG A 1 204 ? -24.312 5.457 19.851 1.00 82.12 204 ARG A N 1
ATOM 1483 C CA . ARG A 1 204 ? -25.154 5.792 18.688 1.00 82.12 204 ARG A CA 1
ATOM 1484 C C . ARG A 1 204 ? -24.846 7.175 18.101 1.00 82.12 204 ARG A C 1
ATOM 1486 O O . ARG A 1 204 ? -25.737 7.960 17.780 1.00 82.12 204 ARG A O 1
ATOM 1493 N N . SER A 1 205 ? -23.561 7.486 17.961 1.00 86.50 205 SER A N 1
ATOM 1494 C CA . SER A 1 205 ? -23.086 8.806 17.551 1.00 86.50 205 SER A CA 1
ATOM 1495 C C . SER A 1 205 ? -22.711 8.848 16.070 1.00 86.50 205 SER A C 1
ATOM 1497 O O . SER A 1 205 ? -21.633 8.406 15.669 1.00 86.50 205 SER A O 1
ATOM 1499 N N . GLU A 1 206 ? -23.572 9.467 15.257 1.00 90.12 206 GLU A N 1
ATOM 1500 C CA . GLU A 1 206 ? -23.307 9.726 13.832 1.00 90.12 206 GLU A CA 1
ATOM 1501 C C . GLU A 1 206 ? -22.003 10.510 13.622 1.00 90.12 206 GLU A C 1
ATOM 1503 O O . GLU A 1 206 ? -21.214 10.198 12.727 1.00 90.12 206 GLU A O 1
ATOM 1508 N N . LYS A 1 207 ? -21.756 11.517 14.469 1.00 91.62 207 LYS A N 1
ATOM 1509 C CA . LYS A 1 207 ? -20.566 12.366 14.374 1.00 91.62 207 LYS A CA 1
ATOM 1510 C C . LYS A 1 207 ? -19.287 11.555 14.575 1.00 91.62 207 LYS A C 1
ATOM 1512 O O . LYS A 1 207 ? -18.387 11.653 13.748 1.00 91.62 207 LYS A O 1
ATOM 1517 N N . LEU A 1 208 ? -19.219 10.755 15.644 1.00 91.00 208 LEU A N 1
ATOM 1518 C CA . LEU A 1 208 ? -18.027 9.956 15.944 1.00 91.00 208 LEU A CA 1
ATOM 1519 C C . LEU A 1 208 ? -17.755 8.934 14.835 1.00 91.00 208 LEU A C 1
ATOM 1521 O O . LEU A 1 208 ? -16.615 8.812 14.392 1.00 91.00 208 LEU A O 1
ATOM 1525 N N . ALA A 1 209 ? -18.800 8.275 14.324 1.00 92.69 209 ALA A N 1
ATOM 1526 C CA . ALA A 1 209 ? -18.666 7.349 13.203 1.00 92.69 209 ALA A CA 1
ATOM 1527 C C . ALA A 1 209 ? -18.158 8.059 11.933 1.00 92.69 209 ALA A C 1
ATOM 1529 O O . ALA A 1 209 ? -17.220 7.593 11.286 1.00 92.69 209 ALA A O 1
ATOM 1530 N N . THR A 1 210 ? -18.718 9.227 11.607 1.00 95.12 210 THR A N 1
ATOM 1531 C CA . THR A 1 210 ? -18.303 10.019 10.438 1.00 95.12 210 THR A CA 1
ATOM 1532 C C . THR A 1 210 ? -16.853 10.497 10.551 1.00 95.12 210 THR A C 1
ATOM 1534 O O . THR A 1 210 ? -16.101 10.433 9.577 1.00 95.12 210 THR A O 1
ATOM 1537 N N . ASP A 1 211 ? -16.439 10.962 11.731 1.00 96.62 211 ASP A N 1
ATOM 1538 C CA . ASP A 1 211 ? -15.069 11.414 11.983 1.00 96.62 211 ASP A CA 1
ATOM 1539 C C . ASP A 1 211 ? -14.068 10.246 11.906 1.00 96.62 211 ASP A C 1
ATOM 1541 O O . ASP A 1 211 ? -12.986 10.410 11.330 1.00 96.62 211 ASP A O 1
ATOM 1545 N N . ALA A 1 212 ? -14.442 9.054 12.387 1.00 96.69 212 ALA A N 1
ATOM 1546 C CA . ALA A 1 212 ? -13.636 7.843 12.240 1.00 96.69 212 ALA A CA 1
ATOM 1547 C C . ALA A 1 212 ? -13.467 7.444 10.762 1.00 96.69 212 ALA A C 1
ATOM 1549 O O . ALA A 1 212 ? -12.342 7.233 10.306 1.00 96.69 212 ALA A O 1
ATOM 1550 N N . GLY A 1 213 ? -14.557 7.428 9.985 1.00 97.88 213 GLY A N 1
ATOM 1551 C CA . GLY A 1 213 ? -14.511 7.131 8.548 1.00 97.88 213 GLY A CA 1
ATOM 1552 C C . GLY A 1 213 ? -13.660 8.134 7.759 1.00 97.88 213 GLY A C 1
ATOM 1553 O O . GLY A 1 213 ? -12.806 7.745 6.963 1.00 97.88 213 GLY A O 1
ATOM 1554 N N . ARG A 1 214 ? -13.807 9.439 8.034 1.00 98.31 214 ARG A N 1
ATOM 1555 C CA . ARG A 1 214 ? -12.981 10.490 7.408 1.00 98.31 214 ARG A CA 1
ATOM 1556 C C . ARG A 1 214 ? -11.496 10.332 7.742 1.00 98.31 214 ARG A C 1
ATOM 1558 O O . ARG A 1 214 ? -10.641 10.549 6.880 1.00 98.31 214 ARG A O 1
ATOM 1565 N N . SER A 1 215 ? -11.185 9.964 8.982 1.00 98.12 215 SER A N 1
ATOM 1566 C CA . SER A 1 215 ? -9.805 9.744 9.425 1.00 98.12 215 SER A CA 1
ATOM 1567 C C . SER A 1 215 ? -9.190 8.521 8.742 1.00 98.12 215 SER A C 1
ATOM 1569 O O . SER A 1 215 ? -8.074 8.615 8.231 1.00 98.12 215 SER A O 1
ATOM 1571 N N . ALA A 1 216 ? -9.944 7.420 8.619 1.00 98.19 216 ALA A N 1
ATOM 1572 C CA . ALA A 1 216 ? -9.513 6.246 7.860 1.00 98.19 216 ALA A CA 1
ATOM 1573 C C . ALA A 1 216 ? -9.207 6.603 6.399 1.00 98.19 216 ALA A C 1
ATOM 1575 O O . ALA A 1 216 ? -8.130 6.283 5.895 1.00 98.19 216 ALA A O 1
ATOM 1576 N N . ARG A 1 217 ? -10.100 7.360 5.749 1.00 98.19 217 ARG A N 1
ATOM 1577 C CA . ARG A 1 217 ? -9.898 7.817 4.371 1.00 98.19 217 ARG A CA 1
ATOM 1578 C C . ARG A 1 217 ? -8.646 8.677 4.211 1.00 98.19 217 ARG A C 1
ATOM 1580 O O . ARG A 1 217 ? -7.841 8.439 3.315 1.00 98.19 217 ARG A O 1
ATOM 1587 N N . THR A 1 218 ? -8.448 9.628 5.120 1.00 98.06 218 THR A N 1
ATOM 1588 C CA . THR A 1 218 ? -7.250 10.482 5.138 1.00 98.06 218 THR A CA 1
ATOM 1589 C C . THR A 1 218 ? -5.975 9.643 5.239 1.00 98.06 218 THR A C 1
ATOM 1591 O O . THR A 1 218 ? -4.979 9.938 4.576 1.00 98.06 218 THR A O 1
ATOM 1594 N N . ARG A 1 219 ? -6.001 8.564 6.032 1.00 97.62 219 ARG A N 1
ATOM 1595 C CA . ARG A 1 219 ? -4.862 7.656 6.178 1.00 97.62 219 ARG A CA 1
ATOM 1596 C C . ARG A 1 219 ? -4.603 6.823 4.921 1.00 97.62 219 ARG A C 1
ATOM 1598 O O . ARG A 1 219 ? -3.439 6.654 4.562 1.00 97.62 219 ARG A O 1
ATOM 1605 N N . ILE A 1 220 ? -5.651 6.363 4.233 1.00 97.75 220 ILE A N 1
ATOM 1606 C CA . ILE A 1 220 ? -5.538 5.697 2.922 1.00 97.75 220 ILE A CA 1
ATOM 1607 C C . ILE A 1 220 ? -4.847 6.628 1.921 1.00 97.75 220 ILE A C 1
ATOM 1609 O O . ILE A 1 220 ? -3.857 6.242 1.298 1.00 97.75 220 ILE A O 1
ATOM 1613 N N . ASP A 1 221 ? -5.319 7.872 1.812 1.00 97.06 221 ASP A N 1
ATOM 1614 C CA . ASP A 1 221 ? -4.768 8.847 0.868 1.00 97.06 221 ASP A CA 1
ATOM 1615 C C . ASP A 1 221 ? -3.297 9.187 1.205 1.00 97.06 221 ASP A C 1
ATOM 1617 O O . ASP A 1 221 ? -2.453 9.287 0.310 1.00 97.06 221 ASP A O 1
ATOM 1621 N N . ALA A 1 222 ? -2.941 9.283 2.494 1.00 96.81 222 ALA A N 1
ATOM 1622 C CA . ALA A 1 222 ? -1.558 9.487 2.939 1.00 96.81 222 ALA A CA 1
ATOM 1623 C C . ALA A 1 222 ? -0.638 8.289 2.625 1.00 96.81 222 ALA A C 1
ATOM 1625 O O . ALA A 1 222 ? 0.520 8.468 2.218 1.00 96.81 222 ALA A O 1
ATOM 1626 N N . LEU A 1 223 ? -1.140 7.059 2.779 1.00 96.25 223 LEU A N 1
ATOM 1627 C CA . LEU A 1 223 ? -0.397 5.847 2.441 1.00 96.25 223 LEU A CA 1
ATOM 1628 C C . LEU A 1 223 ? -0.160 5.757 0.927 1.00 96.25 223 LEU A C 1
ATOM 1630 O O . LEU A 1 223 ? 0.980 5.550 0.504 1.00 96.25 223 LEU A O 1
ATOM 1634 N N . ALA A 1 224 ? -1.185 6.039 0.119 1.00 95.50 224 ALA A N 1
ATOM 1635 C CA . ALA A 1 224 ? -1.081 6.092 -1.338 1.00 95.50 224 ALA A CA 1
ATOM 1636 C C . ALA A 1 224 ? -0.085 7.169 -1.807 1.00 95.50 224 ALA A C 1
ATOM 1638 O O . ALA A 1 224 ? 0.797 6.894 -2.624 1.00 95.50 224 ALA A O 1
ATOM 1639 N N . ALA A 1 225 ? -0.157 8.379 -1.242 1.00 96.00 225 ALA A N 1
ATOM 1640 C CA . ALA A 1 225 ? 0.758 9.468 -1.576 1.00 96.00 225 ALA A CA 1
ATOM 1641 C C . ALA A 1 225 ? 2.219 9.125 -1.236 1.00 96.00 225 ALA A C 1
ATOM 1643 O O . ALA A 1 225 ? 3.117 9.329 -2.057 1.00 96.00 225 ALA A O 1
ATOM 1644 N N . SER A 1 226 ? 2.469 8.564 -0.047 1.00 96.25 226 SER A N 1
ATOM 1645 C CA . SER A 1 226 ? 3.822 8.156 0.356 1.00 96.25 226 SER A CA 1
ATOM 1646 C C . SER A 1 226 ? 4.358 6.983 -0.470 1.00 96.25 226 SER A C 1
ATOM 1648 O O . SER A 1 226 ? 5.538 6.981 -0.822 1.00 96.25 226 SER A O 1
ATOM 1650 N N . SER A 1 227 ? 3.498 6.034 -0.854 1.00 93.81 227 SER A N 1
ATOM 1651 C CA . SER A 1 227 ? 3.868 4.937 -1.750 1.00 93.81 227 SER A CA 1
ATOM 1652 C C . SER A 1 227 ? 4.247 5.451 -3.140 1.00 93.81 227 SER A C 1
ATOM 1654 O O . SER A 1 227 ? 5.315 5.115 -3.651 1.00 93.81 227 SER A O 1
ATOM 1656 N N . SER A 1 228 ? 3.440 6.349 -3.713 1.00 92.31 228 SER A N 1
ATOM 1657 C CA . SER A 1 228 ? 3.735 6.994 -4.997 1.00 92.31 228 SER A CA 1
ATOM 1658 C C . SER A 1 228 ? 5.043 7.791 -4.951 1.00 92.31 228 SER A C 1
ATOM 1660 O O . SER A 1 228 ? 5.826 7.761 -5.901 1.00 92.31 228 SER A O 1
ATOM 1662 N N . ALA A 1 229 ? 5.321 8.489 -3.846 1.00 94.25 229 ALA A N 1
ATOM 1663 C CA . ALA A 1 229 ? 6.575 9.217 -3.664 1.00 94.25 229 ALA A CA 1
ATOM 1664 C C . ALA A 1 229 ? 7.792 8.275 -3.613 1.00 94.25 229 ALA A C 1
ATOM 1666 O O . ALA A 1 229 ? 8.813 8.559 -4.244 1.00 94.25 229 ALA A O 1
ATOM 1667 N N . LEU A 1 230 ? 7.682 7.143 -2.907 1.00 95.44 230 LEU A N 1
ATOM 1668 C CA . LEU A 1 230 ? 8.718 6.108 -2.881 1.00 95.44 230 LEU A CA 1
ATOM 1669 C C . LEU A 1 230 ? 8.941 5.506 -4.272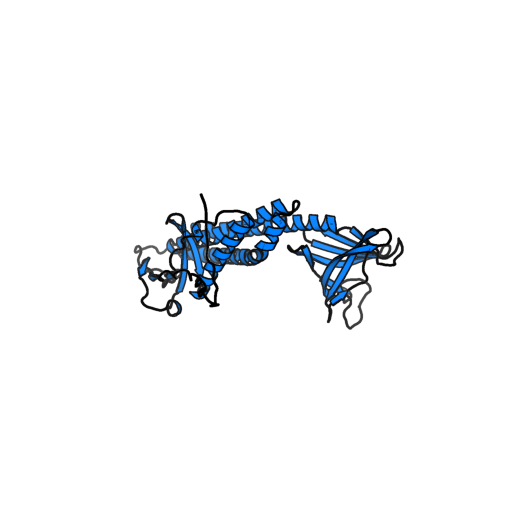 1.00 95.44 230 LEU A C 1
ATOM 1671 O O . LEU A 1 230 ? 10.083 5.428 -4.726 1.00 95.44 230 LEU A O 1
ATOM 1675 N N . ALA A 1 231 ? 7.865 5.146 -4.968 1.00 92.06 231 ALA A N 1
ATOM 1676 C CA . ALA A 1 231 ? 7.926 4.591 -6.313 1.00 92.06 231 ALA A CA 1
ATOM 1677 C C . ALA A 1 231 ? 8.567 5.583 -7.303 1.00 92.06 231 ALA A C 1
ATOM 1679 O O . ALA A 1 231 ? 9.422 5.202 -8.098 1.00 92.06 231 ALA A O 1
ATOM 1680 N N . GLY A 1 232 ? 8.250 6.878 -7.201 1.00 91.81 232 GLY A N 1
ATOM 1681 C CA . GLY A 1 232 ? 8.891 7.928 -7.996 1.00 91.81 232 GLY A CA 1
ATOM 1682 C C . GLY A 1 232 ? 10.374 8.138 -7.662 1.00 91.81 232 GLY A C 1
ATOM 1683 O O . GLY A 1 232 ? 11.182 8.366 -8.564 1.00 91.81 232 GLY A O 1
ATOM 1684 N N . ALA A 1 233 ? 10.767 8.047 -6.387 1.00 93.69 233 ALA A N 1
ATOM 1685 C CA . ALA A 1 233 ? 12.173 8.127 -5.985 1.00 93.69 233 ALA A CA 1
ATOM 1686 C C . ALA A 1 233 ? 12.982 6.932 -6.513 1.00 93.69 233 ALA A C 1
ATOM 1688 O O . ALA A 1 233 ? 14.085 7.113 -7.034 1.00 93.69 233 ALA A O 1
ATOM 1689 N N . LEU A 1 234 ? 12.415 5.727 -6.426 1.00 93.69 234 LEU A N 1
ATOM 1690 C CA . LEU A 1 234 ? 13.008 4.519 -6.988 1.00 93.69 234 LEU A CA 1
ATOM 1691 C C . LEU A 1 234 ? 13.098 4.610 -8.511 1.00 93.69 234 LEU A C 1
ATOM 1693 O O . LEU A 1 234 ? 14.158 4.375 -9.081 1.00 93.69 234 LEU A O 1
ATOM 1697 N N . GLY A 1 235 ? 12.026 5.051 -9.161 1.00 91.94 235 GLY A N 1
ATOM 1698 C CA . GLY A 1 235 ? 11.985 5.298 -10.593 1.00 91.94 235 GLY A CA 1
ATOM 1699 C C . GLY A 1 235 ? 13.102 6.216 -11.081 1.00 91.94 235 GLY A C 1
ATOM 1700 O O . GLY A 1 235 ? 13.780 5.888 -12.046 1.00 91.94 235 GLY A O 1
ATOM 1701 N N . LYS A 1 236 ? 13.396 7.308 -10.361 1.00 91.56 236 LYS A N 1
ATOM 1702 C CA . LYS A 1 236 ? 14.543 8.188 -10.664 1.00 91.56 236 LYS A CA 1
ATOM 1703 C C . LYS A 1 236 ? 15.894 7.480 -10.536 1.00 91.56 236 LYS A C 1
ATOM 1705 O O . LYS A 1 236 ? 16.780 7.716 -11.358 1.00 91.56 236 LYS A O 1
ATOM 1710 N N . LEU A 1 237 ? 16.067 6.635 -9.517 1.00 92.19 237 LEU A N 1
ATOM 1711 C CA . LEU A 1 237 ? 17.288 5.845 -9.334 1.00 92.19 237 LEU A CA 1
ATOM 1712 C C . LEU A 1 237 ? 17.486 4.872 -10.507 1.00 92.19 237 LEU A C 1
ATOM 1714 O O . LEU A 1 237 ? 18.558 4.850 -11.112 1.00 92.19 237 LEU A O 1
ATOM 1718 N N . VAL A 1 238 ? 16.434 4.136 -10.874 1.00 92.19 238 VAL A N 1
ATOM 1719 C CA . VAL A 1 238 ? 16.439 3.205 -12.013 1.00 92.19 238 VAL A CA 1
ATOM 1720 C C . VAL A 1 238 ? 16.627 3.952 -13.335 1.00 92.19 238 VAL A C 1
ATOM 1722 O O . VAL A 1 238 ? 17.412 3.518 -14.171 1.00 92.19 238 VAL A O 1
ATOM 1725 N N . ALA A 1 239 ? 16.006 5.121 -13.508 1.00 91.31 239 ALA A N 1
ATOM 1726 C CA . ALA A 1 239 ? 16.158 5.960 -14.695 1.00 91.31 239 ALA A CA 1
ATOM 1727 C C . ALA A 1 239 ? 17.598 6.427 -14.887 1.00 91.31 239 ALA A C 1
ATOM 1729 O O . ALA A 1 239 ? 18.124 6.385 -15.995 1.00 91.31 239 ALA A O 1
ATOM 1730 N N . LYS A 1 240 ? 18.262 6.827 -13.799 1.00 91.50 240 LYS A N 1
ATOM 1731 C CA . LYS A 1 240 ? 19.672 7.211 -13.838 1.00 91.50 240 LYS A CA 1
ATOM 1732 C C . LYS A 1 240 ? 20.569 6.038 -14.246 1.00 91.50 240 LYS A C 1
ATOM 1734 O O . LYS A 1 240 ? 21.526 6.245 -14.987 1.00 91.50 240 LYS A O 1
ATOM 1739 N N . ALA A 1 241 ? 20.274 4.832 -13.761 1.00 90.38 241 ALA A N 1
ATOM 1740 C CA . ALA A 1 241 ? 21.071 3.642 -14.045 1.00 90.38 241 ALA A CA 1
ATOM 1741 C C . ALA A 1 241 ? 20.828 3.080 -15.456 1.00 90.38 241 ALA A C 1
ATOM 1743 O O . ALA A 1 241 ? 21.776 2.689 -16.134 1.00 90.38 241 ALA A O 1
ATOM 1744 N N . HIS A 1 242 ? 19.573 3.054 -15.907 1.00 92.62 242 HIS A N 1
ATOM 1745 C CA . HIS A 1 242 ? 19.138 2.244 -17.049 1.00 92.62 242 HIS A CA 1
ATOM 1746 C C . HIS A 1 242 ? 18.380 3.020 -18.132 1.00 92.62 242 HIS A C 1
ATOM 1748 O O . HIS A 1 242 ? 18.156 2.488 -19.218 1.00 92.62 242 HIS A O 1
ATOM 1754 N N . GLY A 1 243 ? 17.991 4.268 -17.879 1.00 92.88 243 GLY A N 1
ATOM 1755 C CA . GLY A 1 243 ? 17.382 5.120 -18.896 1.00 92.88 243 GLY A CA 1
ATOM 1756 C C . GLY A 1 243 ? 18.389 5.479 -19.989 1.00 92.88 243 GLY A C 1
ATOM 1757 O O . GLY A 1 243 ? 19.552 5.790 -19.706 1.00 92.88 243 GLY A O 1
ATOM 1758 N N . GLY A 1 244 ? 17.941 5.441 -21.243 1.00 94.25 244 GLY A N 1
ATOM 1759 C CA . GLY A 1 244 ? 18.784 5.757 -22.392 1.00 94.25 244 GLY A CA 1
ATOM 1760 C C . GLY A 1 244 ? 18.383 5.037 -23.674 1.00 94.25 244 GLY A C 1
ATOM 1761 O O . GLY A 1 244 ? 17.380 4.328 -23.728 1.00 94.25 244 GLY A O 1
ATOM 1762 N N . SER A 1 245 ? 19.189 5.244 -24.713 1.00 94.19 245 SER A N 1
ATOM 1763 C CA . SER A 1 245 ? 19.078 4.543 -25.992 1.00 94.19 245 SER A CA 1
ATOM 1764 C C . SER A 1 245 ? 20.080 3.395 -26.031 1.00 94.19 245 SER A C 1
ATOM 1766 O O . SER A 1 245 ? 21.238 3.592 -25.668 1.00 94.19 245 SER A O 1
ATOM 1768 N N . TYR A 1 246 ? 19.634 2.228 -26.485 1.00 94.50 246 TYR A N 1
ATOM 1769 C CA . TYR A 1 246 ? 20.444 1.024 -26.634 1.00 94.50 246 TYR A CA 1
ATOM 1770 C C . TYR A 1 246 ? 20.376 0.555 -28.091 1.00 94.50 246 TYR A C 1
ATOM 1772 O O . TYR A 1 246 ? 19.281 0.368 -28.611 1.00 94.50 246 TYR A O 1
ATOM 1780 N N . ALA A 1 247 ? 21.504 0.369 -28.770 1.00 93.06 247 ALA A N 1
ATOM 1781 C CA . ALA A 1 247 ? 21.561 -0.166 -30.133 1.00 93.06 247 ALA A CA 1
ATOM 1782 C C . ALA A 1 247 ? 21.387 -1.690 -30.144 1.00 93.06 247 ALA A C 1
ATOM 1784 O O . ALA A 1 247 ? 21.946 -2.371 -29.293 1.00 93.06 247 ALA A O 1
ATOM 1785 N N . GLU A 1 248 ? 20.640 -2.249 -31.095 1.00 92.31 248 GLU A N 1
ATOM 1786 C CA . GLU A 1 248 ? 20.558 -3.706 -31.268 1.00 92.31 248 GLU A CA 1
ATOM 1787 C C . GLU A 1 248 ? 21.967 -4.281 -31.498 1.00 92.31 248 GLU A C 1
ATOM 1789 O O . GLU A 1 248 ? 22.746 -3.750 -32.291 1.00 92.31 248 GLU A O 1
ATOM 1794 N N . GLU A 1 249 ? 22.317 -5.355 -30.789 1.00 88.12 249 GLU A N 1
ATOM 1795 C CA . GLU A 1 249 ? 23.649 -5.960 -30.882 1.00 88.12 249 GLU A CA 1
ATOM 1796 C C . GLU A 1 249 ? 23.986 -6.359 -32.333 1.00 88.12 249 GLU A C 1
ATOM 1798 O O . GLU A 1 249 ? 23.221 -7.052 -33.010 1.00 88.12 249 GLU A O 1
ATOM 1803 N N . GLY A 1 250 ? 25.150 -5.909 -32.815 1.00 84.81 250 GLY A N 1
ATOM 1804 C CA . GLY A 1 250 ? 25.612 -6.126 -34.191 1.00 84.81 250 GLY A CA 1
ATOM 1805 C C . GLY A 1 250 ? 25.056 -5.141 -35.228 1.00 84.81 250 GLY A C 1
ATOM 1806 O O . GLY A 1 250 ? 25.405 -5.250 -36.404 1.00 84.81 250 GLY A O 1
ATOM 1807 N N . ALA A 1 251 ? 24.220 -4.180 -34.827 1.00 78.94 251 ALA A N 1
ATOM 1808 C CA . ALA A 1 251 ? 23.749 -3.124 -35.712 1.00 78.94 251 ALA A CA 1
ATOM 1809 C C . ALA A 1 251 ? 24.783 -1.989 -35.868 1.00 78.94 251 ALA A C 1
ATOM 1811 O O . ALA A 1 251 ? 25.568 -1.705 -34.965 1.00 78.94 251 ALA A O 1
ATOM 1812 N N . GLY A 1 2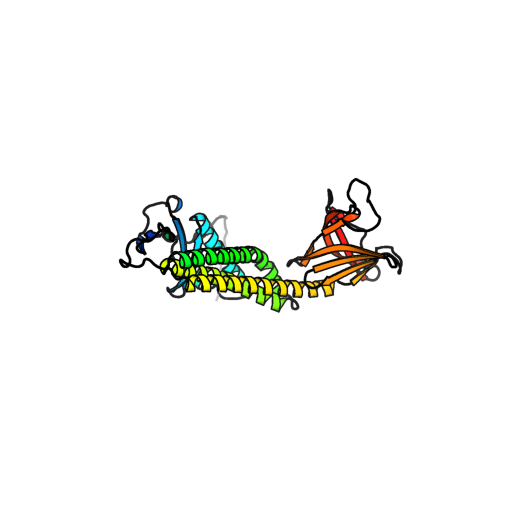52 ? 24.785 -1.333 -37.035 1.0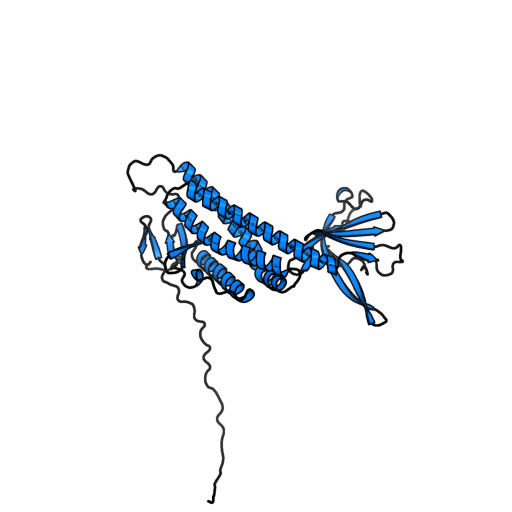0 75.88 252 GLY A N 1
ATOM 1813 C CA . GLY A 1 252 ? 25.556 -0.104 -37.267 1.00 75.88 252 GLY A CA 1
ATOM 1814 C C . GLY A 1 252 ? 24.938 1.121 -36.574 1.00 75.88 252 GLY A C 1
ATOM 1815 O O . GLY A 1 252 ? 23.874 1.023 -35.970 1.00 75.88 252 GLY A O 1
ATOM 1816 N N . ALA A 1 253 ? 25.579 2.289 -36.701 1.00 70.50 253 ALA A N 1
ATOM 1817 C CA . ALA A 1 253 ? 25.177 3.524 -36.008 1.00 70.50 253 ALA A CA 1
ATOM 1818 C C . ALA A 1 253 ? 23.749 4.020 -36.326 1.00 70.50 253 ALA A C 1
ATOM 1820 O O . ALA A 1 253 ? 23.131 4.646 -35.474 1.00 70.50 253 ALA A O 1
ATOM 1821 N N . ASP A 1 254 ? 23.222 3.708 -37.515 1.00 76.62 254 ASP A N 1
ATOM 1822 C CA . ASP A 1 254 ? 21.855 4.050 -37.950 1.00 76.62 254 ASP A CA 1
ATOM 1823 C C . ASP A 1 254 ? 20.865 2.875 -37.795 1.00 76.62 254 ASP A C 1
ATOM 1825 O O . ASP A 1 254 ? 19.799 2.837 -38.418 1.00 76.62 254 ASP A O 1
ATOM 1829 N N . GLY A 1 255 ? 21.263 1.852 -37.037 1.00 84.06 255 GLY A N 1
ATOM 1830 C CA . GLY A 1 255 ? 20.523 0.612 -36.868 1.00 84.06 255 GLY A CA 1
ATOM 1831 C C . GLY A 1 255 ? 19.326 0.719 -35.919 1.00 84.06 255 GLY A C 1
ATOM 1832 O O . GLY A 1 255 ? 18.925 1.804 -35.501 1.00 84.06 255 GLY A O 1
ATOM 1833 N N . PRO A 1 256 ? 18.703 -0.417 -35.580 1.00 91.12 256 PRO A N 1
ATOM 1834 C CA . PRO A 1 256 ? 17.635 -0.436 -34.599 1.00 91.12 256 PRO A CA 1
ATOM 1835 C C . PRO A 1 256 ? 18.096 -0.047 -33.198 1.00 91.12 256 PRO A C 1
ATOM 1837 O O . PRO A 1 256 ? 19.141 -0.502 -32.735 1.00 91.12 256 PRO A O 1
ATOM 1840 N N . HIS A 1 257 ? 17.269 0.724 -32.495 1.00 93.38 257 HIS A N 1
ATOM 1841 C CA . HIS A 1 257 ? 17.502 1.112 -31.110 1.00 93.38 257 HIS A CA 1
ATOM 1842 C C . HIS A 1 257 ? 16.287 0.842 -30.230 1.00 93.38 257 HIS A C 1
ATOM 1844 O O . HIS A 1 257 ? 15.144 1.001 -30.655 1.00 93.38 257 HIS A O 1
ATOM 1850 N N . LEU A 1 258 ? 16.539 0.508 -28.972 1.00 94.12 258 LEU A N 1
ATOM 1851 C CA . LEU A 1 258 ? 15.555 0.499 -27.906 1.00 94.12 258 LEU A CA 1
ATOM 1852 C C . LEU A 1 258 ? 15.779 1.728 -27.024 1.00 94.12 258 LEU A C 1
ATOM 1854 O O . LEU A 1 258 ? 16.790 1.839 -26.334 1.00 94.12 258 LEU A O 1
ATOM 1858 N N . GLU A 1 259 ? 14.834 2.659 -27.042 1.00 95.44 259 GLU A N 1
ATOM 1859 C CA . GLU A 1 259 ? 14.812 3.795 -26.126 1.00 95.44 259 GLU A CA 1
ATOM 1860 C C . GLU A 1 259 ? 14.021 3.422 -24.873 1.00 95.44 259 GLU A C 1
ATOM 1862 O O . GLU A 1 259 ? 12.815 3.187 -24.942 1.00 95.44 259 GLU A O 1
ATOM 1867 N N . VAL A 1 260 ? 14.696 3.387 -23.727 1.00 95.69 260 VAL A N 1
ATOM 1868 C CA . VAL A 1 260 ? 14.095 3.112 -22.422 1.00 95.69 260 VAL A CA 1
ATOM 1869 C C . VAL A 1 260 ? 13.887 4.430 -21.684 1.00 95.69 260 VAL A C 1
ATOM 1871 O O . VAL A 1 260 ? 14.849 5.115 -21.325 1.00 95.69 260 VAL A O 1
ATOM 1874 N N . VAL A 1 261 ? 12.623 4.763 -21.430 1.00 94.88 261 VAL A N 1
ATOM 1875 C CA . VAL A 1 261 ? 12.198 5.964 -20.705 1.00 94.88 261 VAL A CA 1
ATOM 1876 C C . VAL A 1 261 ? 11.481 5.557 -19.429 1.00 94.88 261 VAL A C 1
ATOM 1878 O O . VAL A 1 261 ? 10.644 4.655 -19.434 1.00 94.88 261 VAL A O 1
ATOM 1881 N N . LEU A 1 262 ? 11.810 6.238 -18.336 1.00 91.94 262 LEU A N 1
ATOM 1882 C CA . LEU A 1 262 ? 11.151 6.073 -17.050 1.00 91.94 262 LEU A CA 1
ATOM 1883 C C . LEU A 1 262 ? 10.532 7.407 -16.635 1.00 91.94 262 LEU A C 1
ATOM 1885 O O . LEU A 1 262 ? 11.237 8.414 -16.569 1.00 91.94 262 LEU A O 1
ATOM 1889 N N . ASP A 1 263 ? 9.233 7.393 -16.352 1.00 87.44 263 ASP A N 1
ATOM 1890 C CA . ASP A 1 263 ? 8.482 8.530 -15.820 1.00 87.44 263 ASP A CA 1
ATOM 1891 C C . ASP A 1 263 ? 7.811 8.126 -14.504 1.00 87.44 263 ASP A C 1
ATOM 1893 O O . ASP A 1 263 ? 6.912 7.281 -14.459 1.00 87.44 263 ASP A O 1
ATOM 1897 N N . GLY A 1 264 ? 8.318 8.670 -13.398 1.00 85.56 264 GLY A N 1
ATOM 1898 C CA . GLY A 1 264 ? 8.030 8.133 -12.073 1.00 85.56 264 GLY A CA 1
ATOM 1899 C C . GLY A 1 264 ? 8.397 6.648 -12.012 1.00 85.56 264 GLY A C 1
ATOM 1900 O O . GLY A 1 264 ? 9.513 6.273 -12.359 1.00 85.56 264 GLY A O 1
ATOM 1901 N N . ALA A 1 265 ? 7.458 5.808 -11.582 1.00 87.88 265 ALA A N 1
ATOM 1902 C CA . ALA A 1 265 ? 7.639 4.357 -11.541 1.00 87.88 265 ALA A CA 1
ATOM 1903 C C . ALA A 1 265 ? 7.305 3.654 -12.865 1.00 87.88 265 ALA A C 1
ATOM 1905 O O . ALA A 1 265 ? 7.527 2.451 -12.974 1.00 87.88 265 ALA A O 1
ATOM 1906 N N . THR A 1 266 ? 6.756 4.370 -13.847 1.00 94.00 266 THR A N 1
ATOM 1907 C CA . THR A 1 266 ? 6.336 3.804 -15.130 1.00 94.00 266 THR A CA 1
ATOM 1908 C C . THR A 1 266 ? 7.528 3.709 -16.067 1.00 94.00 266 THR A C 1
ATOM 1910 O O . THR A 1 266 ? 8.318 4.643 -16.181 1.00 94.00 266 THR A O 1
ATOM 1913 N N . VAL A 1 267 ? 7.646 2.588 -16.769 1.00 94.81 267 VAL A N 1
ATOM 1914 C CA . VAL A 1 267 ? 8.720 2.308 -17.719 1.00 94.81 267 VAL A CA 1
ATOM 1915 C C . VAL A 1 267 ? 8.119 2.059 -19.091 1.00 94.81 267 VAL A C 1
ATOM 1917 O O . VAL A 1 267 ? 7.213 1.243 -19.242 1.00 94.81 267 VAL A O 1
ATOM 1920 N N . THR A 1 268 ? 8.649 2.738 -20.102 1.00 96.06 268 THR A N 1
ATOM 1921 C CA . THR A 1 268 ? 8.304 2.513 -21.506 1.00 96.06 268 THR A CA 1
ATOM 1922 C C . THR A 1 268 ? 9.573 2.199 -22.283 1.00 96.06 268 THR A C 1
ATOM 1924 O O . THR A 1 268 ? 10.541 2.954 -22.202 1.00 96.06 268 THR A O 1
ATOM 1927 N N . ALA A 1 269 ? 9.575 1.111 -23.055 1.00 95.12 269 ALA A N 1
ATOM 1928 C CA . ALA A 1 269 ? 10.641 0.837 -24.016 1.00 95.12 269 ALA A CA 1
ATOM 1929 C C . ALA A 1 269 ? 10.101 0.962 -25.444 1.00 95.12 269 ALA A C 1
ATOM 1931 O O . ALA A 1 269 ? 9.184 0.239 -25.849 1.00 95.12 269 ALA A O 1
ATOM 1932 N N . THR A 1 270 ? 10.666 1.898 -26.200 1.00 94.69 270 THR A N 1
ATOM 1933 C CA . THR A 1 270 ? 10.265 2.223 -27.570 1.00 94.69 270 THR A CA 1
ATOM 1934 C C . THR A 1 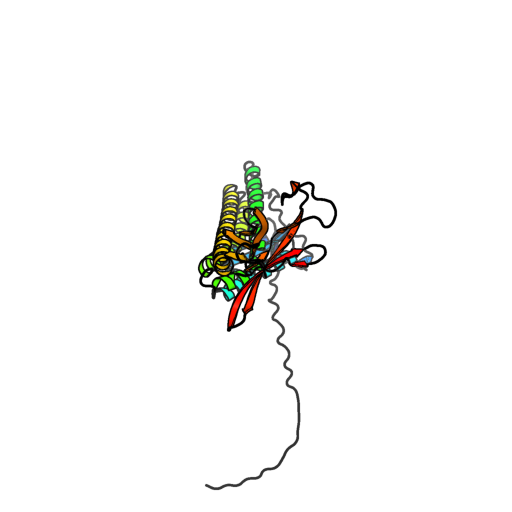270 ? 11.331 1.743 -28.536 1.00 94.69 270 THR A C 1
ATOM 1936 O O . THR A 1 270 ? 12.462 2.220 -28.508 1.00 94.69 270 THR A O 1
ATOM 1939 N N . TYR A 1 271 ? 10.964 0.824 -29.421 1.00 91.50 271 TYR A N 1
ATOM 1940 C CA . TYR A 1 271 ? 11.826 0.404 -30.515 1.00 91.50 271 TYR A CA 1
ATOM 1941 C C . TYR A 1 271 ? 11.793 1.447 -31.635 1.00 91.50 271 TYR A C 1
ATOM 1943 O O . TYR A 1 271 ? 10.714 1.915 -32.020 1.00 91.50 271 TYR A O 1
ATOM 1951 N N . LYS A 1 272 ? 12.966 1.818 -32.147 1.00 91.44 272 LYS A N 1
ATOM 1952 C CA . LYS A 1 272 ? 13.177 2.821 -33.195 1.00 91.44 272 LYS A CA 1
ATOM 1953 C C . LYS A 1 272 ? 14.036 2.244 -34.313 1.00 91.44 272 LYS A C 1
ATOM 1955 O O . LYS A 1 272 ? 15.071 1.648 -34.040 1.00 91.44 272 LYS A O 1
ATOM 1960 N N . VAL A 1 273 ? 13.636 2.475 -35.562 1.00 88.12 273 VAL A N 1
ATOM 1961 C CA . VAL A 1 273 ? 14.435 2.162 -36.760 1.00 88.12 273 VAL A CA 1
ATOM 1962 C C . VAL A 1 273 ? 14.231 3.282 -37.772 1.00 88.12 273 VAL A C 1
ATOM 1964 O O . VAL A 1 273 ? 13.113 3.490 -38.254 1.00 88.12 273 VAL A O 1
ATOM 1967 N N . GLY A 1 274 ? 15.291 4.030 -38.084 1.00 84.56 274 GLY A N 1
ATOM 1968 C CA . GLY A 1 274 ? 15.174 5.252 -38.882 1.00 84.56 274 GLY A CA 1
ATOM 1969 C C . GLY A 1 274 ? 14.143 6.219 -38.279 1.00 84.56 274 GLY A C 1
ATOM 1970 O O . GLY A 1 274 ? 14.230 6.579 -37.108 1.00 84.56 274 GLY A O 1
ATOM 1971 N N . GLY A 1 275 ? 13.138 6.622 -39.065 1.00 81.19 275 GLY A N 1
ATOM 1972 C CA . GLY A 1 275 ? 12.039 7.486 -38.603 1.00 81.19 275 GLY A CA 1
ATOM 1973 C C . GLY A 1 275 ? 10.853 6.758 -37.948 1.00 81.19 275 GLY A C 1
ATOM 1974 O O . GLY A 1 275 ? 9.943 7.416 -37.443 1.00 81.19 275 GLY A O 1
ATOM 1975 N N . ALA A 1 276 ? 10.822 5.421 -37.968 1.00 84.62 276 ALA A N 1
ATOM 1976 C CA . ALA A 1 276 ? 9.721 4.636 -37.414 1.00 84.62 276 ALA A CA 1
ATOM 1977 C C . ALA A 1 276 ? 9.932 4.357 -35.919 1.00 84.62 276 ALA A C 1
ATOM 1979 O O . ALA A 1 276 ? 11.048 4.073 -35.484 1.00 84.62 276 ALA A O 1
ATOM 1980 N N . LYS A 1 277 ? 8.844 4.400 -35.138 1.00 90.00 277 LYS A N 1
ATOM 1981 C CA . LYS A 1 277 ? 8.848 4.090 -33.703 1.00 90.00 277 LYS A CA 1
ATOM 1982 C C . LYS A 1 277 ? 7.635 3.258 -33.302 1.00 90.00 277 LYS A C 1
ATOM 1984 O O . LYS A 1 277 ? 6.537 3.482 -33.810 1.00 90.00 277 LYS A O 1
ATOM 1989 N N . SER A 1 278 ? 7.825 2.344 -32.359 1.00 88.38 278 SER A N 1
ATOM 1990 C CA . SER A 1 278 ? 6.750 1.537 -31.777 1.00 88.38 278 SER A CA 1
ATOM 1991 C C . SER A 1 278 ? 7.052 1.199 -30.324 1.00 88.38 278 SER A C 1
ATOM 1993 O O . SER A 1 278 ? 8.154 0.744 -30.015 1.00 88.38 278 SER A O 1
ATOM 1995 N N . THR A 1 279 ? 6.071 1.371 -29.441 1.00 91.81 279 THR A N 1
ATOM 1996 C CA . THR A 1 279 ? 6.180 0.935 -28.046 1.00 91.81 279 THR A CA 1
ATOM 1997 C C . THR A 1 279 ? 6.182 -0.586 -27.989 1.00 91.81 279 THR A C 1
ATOM 1999 O O . THR A 1 279 ? 5.246 -1.232 -28.459 1.00 91.81 279 THR A O 1
ATOM 2002 N N . TRP A 1 280 ? 7.257 -1.157 -27.452 1.00 90.69 280 TRP A N 1
ATOM 2003 C CA . TRP A 1 280 ? 7.432 -2.603 -27.312 1.00 90.69 280 TRP A CA 1
ATOM 2004 C C . TRP A 1 280 ? 7.229 -3.071 -25.878 1.00 90.69 280 TRP A C 1
ATOM 2006 O O . TRP A 1 280 ? 6.906 -4.235 -25.669 1.00 90.69 280 TRP A O 1
ATOM 2016 N N . PHE A 1 281 ? 7.392 -2.190 -24.895 1.00 94.56 281 PHE A N 1
ATOM 2017 C CA . PHE A 1 281 ? 7.220 -2.521 -23.487 1.00 94.56 281 PHE A CA 1
ATOM 2018 C C . PHE A 1 281 ? 6.563 -1.371 -22.734 1.00 94.56 281 PHE A C 1
ATOM 2020 O O . PHE A 1 281 ? 6.965 -0.218 -22.890 1.00 94.56 281 PHE A O 1
ATOM 2027 N N . GLU A 1 282 ? 5.603 -1.719 -21.885 1.00 95.56 282 GLU A N 1
ATOM 2028 C CA . GLU A 1 282 ? 4.962 -0.847 -20.905 1.00 95.56 282 GLU A CA 1
ATOM 2029 C C . GLU A 1 282 ? 4.978 -1.575 -19.561 1.00 95.56 282 GLU A C 1
ATOM 2031 O O . GLU A 1 282 ? 4.457 -2.686 -19.457 1.00 95.56 282 GLU A O 1
ATOM 2036 N N . GLY A 1 283 ? 5.559 -0.981 -18.525 1.00 95.12 283 GLY A N 1
ATOM 2037 C CA . GLY A 1 283 ? 5.667 -1.634 -17.225 1.00 95.12 283 GLY A CA 1
ATOM 2038 C C . GLY A 1 283 ? 5.905 -0.675 -16.077 1.00 95.12 283 GLY A C 1
ATOM 2039 O O . GLY A 1 283 ? 5.817 0.542 -16.233 1.00 95.12 283 GLY A O 1
ATOM 2040 N N . THR A 1 284 ? 6.213 -1.238 -14.916 1.00 94.56 284 THR A N 1
ATOM 2041 C CA . THR A 1 284 ? 6.520 -0.488 -13.700 1.00 94.56 284 THR A CA 1
ATOM 2042 C C . THR A 1 284 ? 7.763 -1.032 -13.007 1.00 94.56 284 THR A C 1
ATOM 2044 O O . THR A 1 284 ? 8.152 -2.189 -13.188 1.00 94.56 284 THR A O 1
ATOM 2047 N N . VAL A 1 285 ? 8.408 -0.173 -12.219 1.00 92.69 285 VAL A N 1
ATOM 2048 C CA . VAL A 1 285 ? 9.510 -0.552 -11.333 1.00 92.69 285 VAL A CA 1
ATOM 2049 C C . VAL A 1 285 ? 8.938 -1.048 -10.003 1.00 92.69 285 VAL A C 1
ATOM 2051 O O . VAL A 1 285 ? 8.296 -0.287 -9.276 1.00 92.69 285 VAL A O 1
ATOM 2054 N N . GLY A 1 286 ? 9.179 -2.317 -9.679 1.00 89.69 286 GLY A N 1
ATOM 2055 C CA . GLY A 1 286 ? 8.877 -2.907 -8.375 1.00 89.69 286 GLY A CA 1
ATOM 2056 C C . GLY A 1 286 ? 9.824 -2.399 -7.286 1.00 89.69 286 GLY A C 1
ATOM 2057 O O . GLY A 1 286 ? 10.923 -1.933 -7.577 1.00 89.69 286 GLY A O 1
ATOM 2058 N N . LEU A 1 287 ? 9.426 -2.493 -6.011 1.00 88.19 287 LEU A N 1
ATOM 2059 C CA . LEU A 1 287 ? 10.269 -2.053 -4.884 1.00 88.19 287 LEU A CA 1
ATOM 2060 C C . LEU A 1 287 ? 11.555 -2.877 -4.721 1.00 88.19 287 LEU A C 1
ATOM 2062 O O . LEU A 1 287 ? 12.512 -2.405 -4.112 1.00 88.19 287 LEU A O 1
ATOM 2066 N N . ASP A 1 288 ? 11.600 -4.080 -5.281 1.00 85.94 288 ASP A N 1
ATOM 2067 C CA . ASP A 1 288 ? 12.792 -4.922 -5.410 1.00 85.94 288 ASP A CA 1
ATOM 2068 C C . ASP A 1 288 ? 13.745 -4.446 -6.528 1.00 85.94 288 ASP A C 1
ATOM 2070 O O . ASP A 1 288 ? 14.881 -4.907 -6.614 1.00 85.94 288 ASP A O 1
ATOM 2074 N N . GLY A 1 289 ? 13.316 -3.477 -7.344 1.00 84.44 289 GLY A N 1
ATOM 2075 C CA . GLY A 1 289 ? 14.034 -2.953 -8.504 1.00 84.44 289 GLY A CA 1
ATOM 2076 C C . GLY A 1 289 ? 13.740 -3.702 -9.806 1.00 84.44 289 GLY A C 1
ATOM 2077 O O . GLY A 1 289 ? 14.273 -3.316 -10.847 1.00 84.44 289 GLY A O 1
ATOM 2078 N N . ALA A 1 290 ? 12.904 -4.746 -9.783 1.00 89.31 290 ALA A N 1
ATOM 2079 C CA . ALA A 1 290 ? 12.521 -5.460 -10.992 1.00 89.31 290 ALA A CA 1
ATOM 2080 C C . ALA A 1 290 ? 11.652 -4.575 -11.897 1.00 89.31 290 ALA A C 1
ATOM 2082 O O . ALA A 1 290 ? 10.810 -3.815 -11.421 1.00 89.31 290 ALA A O 1
ATOM 2083 N N . ILE A 1 291 ? 11.833 -4.695 -13.216 1.00 93.69 291 ILE A N 1
ATOM 2084 C CA . ILE A 1 291 ? 10.993 -4.015 -14.206 1.00 93.69 291 ILE A CA 1
ATOM 2085 C C . ILE A 1 291 ? 10.135 -5.058 -14.910 1.00 93.69 291 ILE A C 1
ATOM 2087 O O . ILE A 1 291 ? 10.616 -5.824 -15.751 1.00 93.69 291 ILE A O 1
ATOM 2091 N N . ALA A 1 292 ? 8.855 -5.075 -14.555 1.00 93.81 292 ALA A N 1
ATOM 2092 C CA . ALA A 1 292 ? 7.867 -6.002 -15.083 1.00 93.81 292 ALA A CA 1
ATOM 2093 C C . ALA A 1 292 ? 6.696 -5.234 -15.691 1.00 93.81 292 ALA A C 1
ATOM 2095 O O . ALA A 1 292 ? 6.409 -4.095 -15.324 1.00 93.81 292 ALA A O 1
ATOM 2096 N N . GLY A 1 293 ? 6.032 -5.848 -16.657 1.00 95.75 293 GLY A N 1
ATOM 2097 C CA . GLY A 1 293 ? 4.951 -5.206 -17.374 1.00 95.75 293 GLY A CA 1
ATOM 2098 C C . GLY A 1 293 ? 4.426 -6.090 -18.481 1.00 95.75 293 GLY A C 1
ATOM 2099 O O . GLY A 1 293 ? 4.311 -7.306 -18.333 1.00 95.75 293 GLY A O 1
ATOM 2100 N N . ARG A 1 294 ? 4.122 -5.463 -19.606 1.00 95.31 294 ARG A N 1
ATOM 2101 C CA . ARG A 1 294 ? 3.551 -6.112 -20.773 1.00 95.31 294 ARG A CA 1
ATOM 2102 C C . ARG A 1 294 ? 4.230 -5.649 -22.048 1.00 95.31 294 ARG A C 1
ATOM 2104 O O . ARG A 1 294 ? 4.704 -4.519 -22.158 1.00 95.31 294 ARG A O 1
ATOM 2111 N N . SER A 1 295 ? 4.251 -6.543 -23.020 1.00 94.06 295 SER A N 1
ATOM 2112 C CA . SER A 1 295 ? 4.715 -6.279 -24.373 1.00 94.06 295 SER A CA 1
ATOM 2113 C C . SER A 1 295 ? 3.599 -6.606 -25.344 1.00 94.06 295 SER A C 1
ATOM 2115 O O . SER A 1 295 ? 2.841 -7.552 -25.135 1.00 94.06 295 SER A O 1
ATOM 2117 N N . LEU A 1 296 ? 3.484 -5.803 -26.392 1.00 90.56 296 LEU A N 1
ATOM 2118 C CA . LEU A 1 296 ? 2.551 -6.054 -27.473 1.00 90.56 296 LEU A CA 1
ATOM 2119 C C . LEU A 1 296 ? 3.264 -6.921 -28.518 1.00 90.56 296 LEU A C 1
ATOM 2121 O O . LEU A 1 296 ? 4.314 -6.532 -29.019 1.00 90.56 296 LEU A O 1
ATOM 2125 N N . LEU A 1 297 ? 2.728 -8.105 -28.824 1.00 88.44 297 LEU A N 1
ATOM 2126 C CA . LEU A 1 297 ? 3.341 -9.060 -29.751 1.00 88.44 297 LEU A CA 1
ATOM 2127 C C . LEU A 1 297 ? 2.352 -9.561 -30.795 1.00 88.44 297 LEU A C 1
ATOM 2129 O O . LEU A 1 297 ? 1.148 -9.638 -30.556 1.00 88.44 297 LEU A O 1
ATOM 2133 N N . ALA A 1 298 ? 2.886 -9.964 -31.948 1.00 87.50 298 ALA A N 1
ATOM 2134 C CA . ALA A 1 298 ? 2.105 -10.712 -32.920 1.00 87.50 298 ALA A CA 1
ATOM 2135 C C . ALA A 1 298 ? 1.618 -12.033 -32.288 1.00 87.50 298 ALA A C 1
ATOM 2137 O O . ALA A 1 298 ? 2.401 -12.679 -31.570 1.00 87.50 298 ALA A O 1
ATOM 2138 N N . PRO A 1 299 ? 0.362 -12.437 -32.547 1.00 87.06 299 PRO A N 1
ATOM 2139 C CA . PRO A 1 299 ? -0.210 -13.650 -31.981 1.00 87.06 299 PRO A CA 1
ATOM 2140 C C . PRO A 1 299 ? 0.541 -14.887 -32.491 1.00 87.06 299 PRO A C 1
ATOM 2142 O O . PRO A 1 299 ? 1.155 -14.870 -33.557 1.00 87.06 299 PRO A O 1
ATOM 2145 N N . GLU A 1 300 ? 0.516 -15.978 -31.721 1.00 84.56 300 GLU A N 1
ATOM 2146 C CA . GLU A 1 300 ? 1.209 -17.224 -32.098 1.00 84.56 300 GLU A CA 1
ATOM 2147 C C . GLU A 1 300 ? 0.606 -17.891 -33.343 1.00 84.56 300 GLU A C 1
ATOM 2149 O O . GLU A 1 300 ? 1.284 -18.653 -34.030 1.00 84.56 300 GLU A O 1
ATOM 2154 N N . SER A 1 301 ? -0.656 -17.588 -33.646 1.00 84.00 301 SER A N 1
ATOM 2155 C CA . SER A 1 301 ? -1.361 -18.041 -34.841 1.00 84.00 301 SER A CA 1
ATOM 2156 C C . SER A 1 301 ? -2.269 -16.933 -35.380 1.00 84.00 301 SER A C 1
ATOM 2158 O O . SER A 1 301 ? -2.682 -16.041 -34.639 1.00 84.00 301 SER A O 1
ATOM 2160 N N . GLY A 1 302 ? -2.576 -16.994 -36.678 1.00 82.44 302 GLY A N 1
ATOM 2161 C CA . GLY A 1 302 ? -3.364 -15.978 -37.378 1.00 82.44 302 GLY A CA 1
ATOM 2162 C C . GLY A 1 302 ? -2.510 -14.937 -38.106 1.00 82.44 302 GLY A C 1
ATOM 2163 O O . GLY A 1 302 ? -1.295 -14.860 -37.934 1.00 82.44 302 GLY A O 1
ATOM 2164 N N . GLN A 1 303 ? -3.158 -14.158 -38.971 1.00 85.44 303 GLN A N 1
ATOM 2165 C CA . GLN A 1 303 ? -2.520 -13.101 -39.751 1.00 85.44 303 GLN A CA 1
ATOM 2166 C C . GLN A 1 303 ? -2.904 -11.735 -39.178 1.00 85.44 303 GLN A C 1
ATOM 2168 O O . GLN A 1 303 ? -4.059 -11.511 -38.821 1.00 85.44 303 GLN A O 1
ATOM 2173 N N . LEU A 1 304 ? -1.935 -10.823 -39.107 1.00 89.88 304 LEU A N 1
ATOM 2174 C CA . LEU A 1 304 ? -2.186 -9.434 -38.732 1.00 89.88 304 LEU A CA 1
ATOM 2175 C C . LEU A 1 304 ? -3.048 -8.752 -39.801 1.00 89.88 304 LEU A C 1
ATOM 2177 O O . LEU A 1 304 ? -2.818 -8.935 -41.000 1.00 89.88 304 LEU A O 1
ATOM 2181 N N . SER A 1 305 ? -4.013 -7.942 -39.373 1.00 89.94 305 SER A N 1
ATOM 2182 C CA . SER A 1 305 ? -4.910 -7.205 -40.275 1.00 89.94 305 SER A CA 1
ATOM 2183 C C . SER A 1 305 ? -4.236 -5.973 -40.890 1.00 89.94 305 SER A C 1
ATOM 2185 O O . SER A 1 305 ? -4.640 -5.506 -41.955 1.00 89.94 305 SER A O 1
ATOM 2187 N N . CYS A 1 306 ? -3.181 -5.458 -40.253 1.00 89.75 306 CYS A N 1
ATOM 2188 C CA . CYS A 1 306 ? -2.381 -4.343 -40.746 1.00 89.75 306 CYS A CA 1
ATOM 2189 C C . CYS A 1 306 ? -0.941 -4.367 -40.214 1.00 89.75 306 CYS A C 1
ATOM 2191 O O . CYS A 1 306 ? -0.556 -5.219 -39.420 1.00 89.75 306 CYS A O 1
ATOM 2193 N N . LYS A 1 307 ? -0.118 -3.426 -40.699 1.00 84.56 307 LYS A N 1
ATOM 2194 C CA . LYS A 1 307 ? 1.306 -3.303 -40.340 1.00 84.56 307 LYS A CA 1
ATOM 2195 C C . LYS A 1 307 ? 1.565 -2.468 -39.079 1.00 84.56 307 LYS A C 1
ATOM 2197 O O . LYS A 1 307 ? 2.714 -2.390 -38.655 1.00 84.56 307 LYS A O 1
ATOM 2202 N N . ALA A 1 308 ? 0.556 -1.789 -38.525 1.00 84.56 308 ALA A N 1
ATOM 2203 C CA . ALA A 1 308 ? 0.761 -0.969 -37.333 1.00 84.56 308 ALA A CA 1
ATOM 2204 C C . ALA A 1 308 ? 0.901 -1.863 -36.091 1.00 84.56 308 ALA A C 1
ATOM 2206 O O . ALA A 1 308 ? 0.214 -2.871 -35.961 1.00 84.56 308 ALA A O 1
ATOM 2207 N N . HIS A 1 309 ? 1.802 -1.498 -35.180 1.00 84.31 309 HIS A N 1
ATOM 2208 C CA . HIS A 1 309 ? 2.056 -2.247 -33.949 1.00 84.31 309 HIS A CA 1
ATOM 2209 C C . HIS A 1 309 ? 0.993 -1.912 -32.890 1.00 84.31 309 HIS A C 1
ATOM 2211 O O . HIS A 1 309 ? 1.272 -1.202 -31.925 1.00 84.31 309 HIS A O 1
ATOM 2217 N N . THR A 1 310 ? -0.250 -2.337 -33.129 1.00 87.62 310 THR A N 1
ATOM 2218 C CA . THR A 1 310 ? -1.423 -2.011 -32.303 1.00 87.62 310 THR A CA 1
ATOM 2219 C C . THR A 1 310 ? -2.327 -3.225 -32.106 1.00 87.62 310 THR A C 1
ATOM 2221 O O . THR A 1 310 ? -2.333 -4.154 -32.918 1.00 87.62 310 THR A O 1
ATOM 2224 N N . VAL A 1 311 ? -3.134 -3.202 -31.041 1.00 88.69 311 VAL A N 1
ATOM 2225 C CA . VAL A 1 311 ? -4.147 -4.240 -30.782 1.00 88.69 311 VAL A CA 1
ATOM 2226 C C . VAL A 1 311 ? -5.147 -4.337 -31.941 1.00 88.69 311 VAL A C 1
ATOM 2228 O O . VAL A 1 311 ? -5.498 -5.437 -32.355 1.00 88.69 311 VAL A O 1
ATOM 2231 N N . ASP A 1 312 ? -5.508 -3.204 -32.549 1.00 91.31 312 ASP A N 1
ATOM 2232 C CA . ASP A 1 312 ? -6.416 -3.147 -33.706 1.00 91.31 312 ASP A CA 1
ATOM 2233 C C . ASP A 1 312 ? -5.869 -3.884 -34.941 1.00 91.31 312 ASP A C 1
ATOM 2235 O O . ASP A 1 312 ? -6.638 -4.409 -35.749 1.00 91.31 312 ASP A O 1
ATOM 2239 N N . CYS A 1 313 ? -4.540 -3.970 -35.080 1.00 90.62 313 CYS A N 1
ATOM 2240 C CA . CYS A 1 313 ? -3.901 -4.756 -36.137 1.00 90.62 313 CYS A CA 1
ATOM 2241 C C . CYS A 1 313 ? -3.803 -6.259 -35.822 1.00 90.62 313 CYS A C 1
ATOM 2243 O O . CYS A 1 313 ? -3.248 -7.018 -36.622 1.00 90.62 313 CYS A O 1
ATOM 2245 N N . GLY A 1 314 ? -4.332 -6.699 -34.676 1.00 90.44 314 GLY A N 1
ATOM 2246 C CA . GLY A 1 314 ? -4.339 -8.092 -34.231 1.00 90.44 314 GLY A CA 1
ATOM 2247 C C . GLY A 1 314 ? -3.202 -8.467 -33.280 1.00 90.44 314 GLY A C 1
ATOM 2248 O O . GLY A 1 314 ? -3.026 -9.651 -33.002 1.00 90.44 314 GLY A O 1
ATOM 2249 N N . TYR A 1 315 ? -2.423 -7.502 -32.782 1.00 91.06 315 TYR A N 1
ATOM 2250 C CA . TYR A 1 315 ? -1.416 -7.773 -31.755 1.00 91.06 315 TYR A CA 1
ATOM 2251 C C . TYR A 1 315 ? -2.063 -8.004 -30.383 1.00 91.06 315 TYR A C 1
ATOM 2253 O O . TYR A 1 315 ? -3.117 -7.453 -30.069 1.00 91.06 315 TYR A O 1
ATOM 2261 N N . VAL A 1 316 ? -1.396 -8.780 -29.531 1.00 91.50 316 VAL A N 1
ATOM 2262 C CA . VAL A 1 316 ? -1.873 -9.124 -28.187 1.00 91.50 316 VAL A CA 1
ATOM 2263 C C . VAL A 1 316 ? -0.856 -8.732 -27.126 1.00 91.50 316 VAL A C 1
ATOM 2265 O O . VAL A 1 316 ? 0.353 -8.856 -27.331 1.00 91.50 316 VAL A O 1
ATOM 2268 N N . TYR A 1 317 ? -1.346 -8.246 -25.986 1.00 92.94 317 TYR A N 1
ATOM 2269 C CA . TYR A 1 317 ? -0.495 -8.001 -24.830 1.00 92.94 317 TYR A CA 1
ATOM 2270 C C . TYR A 1 317 ? -0.147 -9.320 -24.146 1.00 92.94 317 TYR A C 1
ATOM 2272 O O . TYR A 1 317 ? -1.023 -10.141 -23.875 1.00 92.94 317 TYR A O 1
ATOM 2280 N N . VAL A 1 318 ? 1.132 -9.489 -23.837 1.00 93.81 318 VAL A N 1
ATOM 2281 C CA . VAL A 1 318 ? 1.658 -10.605 -23.048 1.00 93.81 318 VAL A CA 1
ATOM 2282 C C . VAL A 1 318 ? 2.509 -10.083 -21.900 1.00 93.81 318 VAL A C 1
ATOM 2284 O O . VAL A 1 318 ? 3.054 -8.981 -22.001 1.00 93.81 318 VAL A O 1
ATOM 2287 N N . ASP A 1 319 ? 2.669 -10.878 -20.839 1.00 95.81 319 ASP A N 1
ATOM 2288 C CA . ASP A 1 319 ? 3.590 -10.541 -19.749 1.00 95.81 319 ASP A CA 1
ATOM 2289 C C . ASP A 1 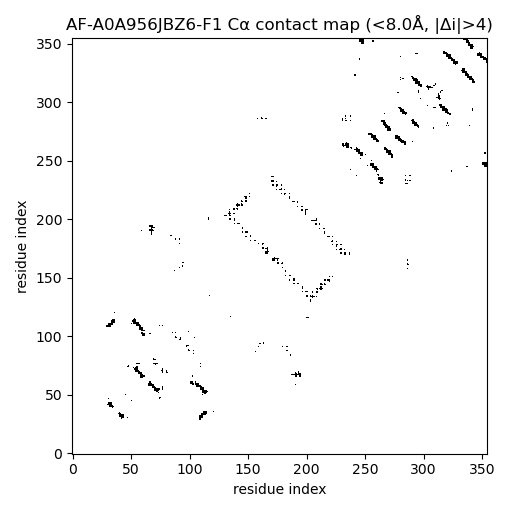319 ? 5.002 -10.341 -20.307 1.00 95.81 319 ASP A C 1
ATOM 2291 O O . ASP A 1 319 ? 5.484 -11.116 -21.141 1.00 95.81 319 ASP A O 1
ATOM 2295 N N . ALA A 1 320 ? 5.685 -9.313 -19.824 1.00 95.62 320 ALA A N 1
ATOM 2296 C CA . ALA A 1 320 ? 7.034 -8.987 -20.241 1.00 95.62 320 ALA A CA 1
ATOM 2297 C C . ALA A 1 320 ? 7.873 -8.467 -19.076 1.00 95.62 320 ALA A C 1
ATOM 2299 O O . ALA A 1 320 ? 7.357 -7.985 -18.068 1.00 95.62 320 ALA A O 1
ATOM 2300 N N . MET A 1 321 ? 9.190 -8.541 -19.233 1.00 95.31 321 MET A N 1
ATOM 2301 C CA . MET A 1 321 ? 10.155 -7.979 -18.296 1.00 95.31 321 MET A CA 1
ATOM 2302 C C . MET A 1 321 ? 11.307 -7.337 -19.053 1.00 95.31 321 MET A C 1
ATOM 2304 O O . MET A 1 321 ? 11.734 -7.841 -20.094 1.00 95.31 321 MET A O 1
ATOM 2308 N N . LEU A 1 322 ? 11.848 -6.265 -18.484 1.00 94.44 322 LEU A N 1
ATOM 2309 C CA . LEU A 1 322 ? 13.049 -5.613 -18.983 1.00 94.44 322 LEU A CA 1
ATOM 2310 C C . LEU A 1 322 ? 14.193 -5.882 -18.005 1.00 94.44 322 LEU A C 1
ATOM 2312 O O . LEU A 1 322 ? 14.097 -5.563 -16.821 1.00 94.44 322 LEU A O 1
ATOM 2316 N N . ARG A 1 323 ? 15.263 -6.511 -18.490 1.00 94.38 323 ARG A N 1
ATOM 2317 C CA . ARG A 1 323 ? 16.444 -6.848 -17.689 1.00 94.38 323 ARG A CA 1
ATOM 2318 C C . ARG A 1 323 ? 17.643 -6.050 -18.157 1.00 94.38 323 ARG A C 1
ATOM 2320 O O . ARG A 1 323 ? 17.828 -5.859 -19.354 1.00 94.38 323 ARG A O 1
ATOM 2327 N N . PHE A 1 324 ? 18.472 -5.644 -17.205 1.00 93.19 324 PHE A N 1
ATOM 2328 C CA . PHE A 1 324 ? 19.744 -4.993 -17.479 1.00 93.19 324 PHE A CA 1
ATOM 2329 C C . PHE A 1 324 ? 20.876 -5.843 -16.927 1.00 93.19 324 PHE A C 1
ATOM 2331 O O . PHE A 1 324 ? 20.782 -6.370 -15.818 1.00 93.19 324 PHE A O 1
ATOM 2338 N N . SER A 1 325 ? 21.940 -5.979 -17.704 1.00 92.19 325 SER A N 1
ATOM 2339 C CA . SER A 1 325 ? 23.170 -6.647 -17.291 1.00 92.19 325 SER A CA 1
ATOM 2340 C C . SER A 1 325 ? 24.380 -5.847 -17.753 1.00 92.19 325 SER A C 1
ATOM 2342 O O . SER A 1 325 ? 24.278 -5.005 -18.644 1.00 92.19 325 SER A O 1
ATOM 2344 N N . GLU A 1 326 ? 25.530 -6.099 -17.141 1.00 92.19 326 GLU A N 1
ATOM 2345 C CA . GLU A 1 326 ? 26.812 -5.591 -17.619 1.00 92.19 326 GLU A CA 1
ATOM 2346 C C . GLU A 1 326 ? 27.603 -6.758 -18.203 1.00 92.19 326 GLU A C 1
ATOM 2348 O O . GLU A 1 326 ? 27.748 -7.801 -17.562 1.00 92.19 326 GLU A O 1
ATOM 2353 N N . ARG A 1 327 ? 28.100 -6.598 -19.432 1.00 89.44 327 ARG A N 1
ATOM 2354 C CA . ARG A 1 327 ? 28.962 -7.586 -20.089 1.00 89.44 327 ARG A CA 1
ATOM 2355 C C . ARG A 1 327 ? 30.377 -7.022 -20.222 1.00 89.44 327 ARG A C 1
ATOM 2357 O O . ARG A 1 327 ? 30.518 -5.861 -20.613 1.00 89.44 327 ARG A O 1
ATOM 2364 N N . PRO A 1 328 ? 31.426 -7.800 -19.911 1.00 87.25 328 PRO A N 1
ATOM 2365 C CA . PRO A 1 328 ? 32.792 -7.378 -20.183 1.00 87.25 328 PRO A CA 1
ATOM 2366 C C . PRO A 1 328 ? 33.019 -7.296 -21.695 1.00 87.25 328 PRO A C 1
ATOM 2368 O O . PRO A 1 328 ? 32.522 -8.133 -22.450 1.00 87.25 328 PRO A O 1
ATOM 2371 N N . VAL A 1 329 ? 33.788 -6.300 -22.123 1.00 86.31 329 VAL A N 1
ATOM 2372 C CA . VAL A 1 329 ? 34.270 -6.149 -23.499 1.00 86.31 329 VAL A CA 1
ATOM 2373 C C . VAL A 1 329 ? 35.788 -5.996 -23.512 1.00 86.31 329 VAL A C 1
ATOM 2375 O O . VAL A 1 329 ? 36.409 -5.676 -22.491 1.00 86.31 329 VAL A O 1
ATOM 2378 N N . ASP A 1 330 ? 36.392 -6.235 -24.676 1.00 80.62 330 ASP A N 1
ATOM 2379 C CA . ASP A 1 330 ? 37.840 -6.162 -24.855 1.00 80.62 330 ASP A CA 1
ATOM 2380 C C . ASP A 1 330 ? 38.414 -4.823 -24.364 1.00 80.62 330 ASP A C 1
ATOM 2382 O O . ASP A 1 330 ? 37.844 -3.746 -24.556 1.00 80.62 330 ASP A O 1
ATOM 2386 N N . GLY A 1 331 ? 39.567 -4.897 -23.695 1.00 81.06 331 GLY A N 1
ATOM 2387 C CA . GLY A 1 331 ? 40.216 -3.730 -23.091 1.00 81.06 331 GLY A CA 1
ATOM 2388 C C . GLY A 1 331 ? 39.721 -3.369 -21.686 1.00 81.06 331 GLY A C 1
ATOM 2389 O O . GLY A 1 331 ? 39.961 -2.251 -21.236 1.00 81.06 331 GLY A O 1
ATOM 2390 N N . GLY A 1 332 ? 39.049 -4.292 -20.985 1.00 80.94 332 GLY A N 1
ATOM 2391 C CA . GLY A 1 332 ? 38.702 -4.147 -19.563 1.00 80.94 332 GLY A CA 1
ATOM 2392 C C . GLY A 1 332 ? 37.537 -3.195 -19.282 1.00 80.94 332 GLY A C 1
ATOM 2393 O O . GLY A 1 332 ? 37.337 -2.793 -18.137 1.00 80.94 332 GLY A O 1
ATOM 2394 N N . LYS A 1 333 ? 36.778 -2.821 -20.315 1.00 84.81 333 LYS A N 1
ATOM 2395 C CA . LYS A 1 333 ? 35.558 -2.017 -20.184 1.00 84.81 333 LYS A CA 1
ATOM 2396 C C . LYS A 1 333 ? 34.346 -2.932 -20.011 1.00 84.81 333 LYS A C 1
ATOM 2398 O O . LYS A 1 333 ? 34.386 -4.108 -20.370 1.00 84.81 333 LYS A O 1
ATOM 2403 N N . THR A 1 334 ? 33.258 -2.388 -19.483 1.00 88.38 334 THR A N 1
ATOM 2404 C CA . THR A 1 334 ? 31.950 -3.048 -19.457 1.00 88.38 334 THR A CA 1
ATOM 2405 C C . THR A 1 334 ? 30.983 -2.306 -20.370 1.00 88.38 334 THR A C 1
ATOM 2407 O O . THR A 1 334 ? 31.069 -1.087 -20.522 1.00 88.38 334 THR A O 1
ATOM 2410 N N . GLN A 1 335 ? 30.079 -3.052 -20.998 1.00 89.81 335 GLN A N 1
ATOM 2411 C CA . GLN A 1 335 ? 28.957 -2.509 -21.758 1.00 89.81 335 GLN A CA 1
ATOM 2412 C C . GLN A 1 335 ? 27.650 -2.878 -21.061 1.00 89.81 335 GLN A C 1
ATOM 2414 O O . GLN A 1 335 ? 27.486 -4.007 -20.584 1.00 89.81 335 GLN A O 1
ATOM 2419 N N . GLN A 1 336 ? 26.720 -1.931 -21.000 1.00 93.19 336 GLN A N 1
ATOM 2420 C CA . GLN A 1 336 ? 25.399 -2.175 -20.438 1.00 93.19 336 GLN A CA 1
ATOM 2421 C C . GLN A 1 336 ? 24.506 -2.792 -21.511 1.00 93.19 336 GLN A C 1
ATOM 2423 O O . GLN A 1 336 ? 24.431 -2.289 -22.631 1.00 93.19 336 GLN A O 1
ATOM 2428 N N . VAL A 1 337 ? 23.815 -3.871 -21.157 1.00 93.62 337 VAL A N 1
ATOM 2429 C CA . VAL A 1 337 ? 22.932 -4.609 -22.056 1.00 93.62 337 VAL A CA 1
ATOM 2430 C C . VAL A 1 337 ? 21.512 -4.591 -21.516 1.00 93.62 337 VAL A C 1
ATOM 2432 O O . VAL A 1 337 ? 21.288 -4.953 -20.362 1.00 93.62 337 VAL A O 1
ATOM 2435 N N . ALA A 1 338 ? 20.564 -4.201 -22.361 1.00 94.88 338 ALA A N 1
ATOM 2436 C CA . ALA A 1 338 ? 19.133 -4.296 -22.129 1.00 94.88 338 ALA A CA 1
ATOM 2437 C C . ALA A 1 338 ? 18.556 -5.522 -22.854 1.00 94.88 338 ALA A C 1
ATOM 2439 O O . ALA A 1 338 ? 18.751 -5.712 -24.056 1.00 94.88 338 ALA A O 1
ATOM 2440 N N . GLU A 1 339 ? 17.814 -6.344 -22.120 1.00 94.50 339 GLU A N 1
ATOM 2441 C CA . GLU A 1 339 ? 17.167 -7.555 -22.616 1.00 94.50 339 GLU A CA 1
ATOM 2442 C C . GLU A 1 339 ? 15.659 -7.465 -22.381 1.00 94.50 339 GLU A C 1
ATOM 2444 O O . GLU A 1 339 ? 15.195 -7.405 -21.237 1.00 94.50 339 GLU A O 1
ATOM 2449 N N . LEU A 1 340 ? 14.883 -7.482 -23.466 1.00 93.44 340 LEU A N 1
ATOM 2450 C CA . LEU A 1 340 ? 13.427 -7.552 -23.404 1.00 93.44 340 LEU A CA 1
ATOM 2451 C C . LEU A 1 340 ? 12.982 -9.016 -23.453 1.00 93.44 340 LEU A C 1
ATOM 2453 O O . LEU A 1 340 ? 13.211 -9.714 -24.441 1.00 93.44 340 LEU A O 1
ATOM 2457 N N . TRP A 1 341 ? 12.322 -9.463 -22.391 1.00 94.62 341 TRP A N 1
ATOM 2458 C CA . TRP A 1 341 ? 11.786 -10.812 -22.245 1.00 94.62 341 TRP A CA 1
ATOM 2459 C C . TRP A 1 341 ? 10.263 -10.781 -22.291 1.00 94.62 341 TRP A C 1
ATOM 2461 O O . TRP A 1 341 ? 9.647 -9.904 -21.694 1.00 94.62 341 TRP A O 1
ATOM 2471 N N . PHE A 1 342 ? 9.649 -11.758 -22.949 1.00 93.00 342 PHE A N 1
ATOM 2472 C CA . PHE A 1 342 ? 8.197 -11.878 -23.051 1.00 93.00 342 PHE A CA 1
ATOM 2473 C C . PHE A 1 342 ? 7.727 -13.317 -22.848 1.00 93.00 342 PHE A C 1
ATOM 2475 O O . PHE A 1 342 ? 8.421 -14.281 -23.188 1.00 93.00 342 PHE A O 1
ATOM 2482 N N . ARG A 1 343 ? 6.530 -13.460 -22.278 1.00 92.25 343 ARG A N 1
ATOM 2483 C CA . ARG A 1 343 ? 5.926 -14.740 -21.920 1.00 92.25 343 ARG A CA 1
ATOM 2484 C C . ARG A 1 343 ? 4.927 -15.181 -22.982 1.00 92.25 343 ARG A C 1
ATOM 2486 O O . ARG A 1 343 ? 3.837 -14.639 -23.110 1.00 92.25 343 ARG A O 1
ATOM 2493 N N . ARG A 1 344 ? 5.314 -16.206 -23.728 1.00 85.81 344 ARG A N 1
ATOM 2494 C CA . ARG A 1 344 ? 4.450 -16.975 -24.631 1.00 85.81 344 ARG A CA 1
ATOM 2495 C C . ARG A 1 344 ? 4.069 -18.289 -23.939 1.00 85.81 344 ARG A C 1
ATOM 2497 O O . ARG A 1 344 ? 3.903 -18.304 -22.721 1.00 85.81 344 ARG A O 1
ATOM 2504 N N . ALA A 1 345 ? 4.064 -19.416 -24.650 1.00 86.38 345 ALA A N 1
ATOM 2505 C CA . ALA A 1 345 ? 4.133 -20.735 -24.007 1.00 86.38 345 ALA A CA 1
ATOM 2506 C C . ALA A 1 345 ? 5.356 -20.890 -23.068 1.00 86.38 345 ALA A C 1
ATOM 2508 O O . ALA A 1 345 ? 5.320 -21.635 -22.091 1.00 86.38 345 ALA A O 1
ATOM 2509 N N . LYS A 1 346 ? 6.447 -20.167 -23.353 1.00 88.88 346 LYS A N 1
ATOM 2510 C CA . LYS A 1 346 ? 7.658 -20.062 -22.527 1.00 88.88 346 LYS A CA 1
ATOM 2511 C C . LYS A 1 346 ? 8.197 -18.633 -22.552 1.00 88.88 346 LYS A C 1
ATOM 2513 O O . LYS A 1 346 ? 7.798 -17.837 -23.403 1.00 88.88 346 LYS A O 1
ATOM 2518 N N . TRP A 1 347 ? 9.121 -18.324 -21.648 1.00 90.94 347 TRP A N 1
ATOM 2519 C CA . TRP A 1 347 ? 9.874 -17.074 -21.705 1.00 90.94 347 TRP A CA 1
ATOM 2520 C C . TRP A 1 347 ? 10.812 -17.075 -22.910 1.00 90.94 347 TRP A C 1
ATOM 2522 O O . TRP A 1 347 ? 11.582 -18.015 -23.112 1.00 90.94 347 TRP A O 1
ATOM 2532 N N . VAL A 1 348 ? 10.723 -16.021 -23.714 1.00 90.81 348 VAL A N 1
ATOM 2533 C CA . VAL A 1 348 ? 11.559 -15.800 -24.893 1.00 90.81 348 VAL A CA 1
ATOM 2534 C C . VAL A 1 348 ? 12.149 -14.398 -24.801 1.00 90.81 348 VAL A C 1
ATOM 2536 O O . VAL A 1 348 ? 11.487 -13.468 -24.348 1.00 90.81 348 VAL A O 1
ATOM 2539 N N . MET A 1 349 ? 13.409 -14.267 -25.199 1.00 90.81 349 MET A N 1
ATOM 2540 C CA . MET A 1 349 ? 14.131 -13.001 -25.236 1.00 90.81 349 MET A CA 1
ATOM 2541 C C . MET A 1 349 ? 14.111 -12.449 -26.664 1.00 90.81 349 MET A C 1
ATOM 2543 O O . MET A 1 349 ? 14.295 -13.205 -27.623 1.00 90.81 349 MET A O 1
ATOM 2547 N N . ALA A 1 350 ? 13.914 -11.140 -26.811 1.00 86.06 350 ALA A N 1
ATOM 2548 C CA . ALA A 1 350 ? 14.283 -10.433 -28.032 1.00 86.06 350 ALA A CA 1
ATOM 2549 C C . ALA A 1 350 ? 15.811 -10.446 -28.215 1.00 86.06 350 ALA A C 1
ATOM 2551 O O . ALA A 1 350 ? 16.557 -10.839 -27.317 1.00 86.06 350 ALA A O 1
ATOM 2552 N N . LYS A 1 351 ? 16.299 -9.973 -29.365 1.00 87.69 351 LYS A N 1
ATOM 2553 C CA . LYS A 1 351 ? 17.728 -9.669 -29.475 1.00 87.69 351 LYS A CA 1
ATOM 2554 C C . LYS A 1 351 ? 18.127 -8.623 -28.419 1.00 87.69 351 LYS A C 1
ATOM 2556 O O . LYS A 1 351 ? 17.333 -7.720 -28.149 1.00 87.69 351 LYS A O 1
ATOM 2561 N N . PRO A 1 352 ? 19.322 -8.743 -27.822 1.00 92.00 352 PRO A N 1
ATOM 2562 C CA . PRO A 1 352 ? 19.798 -7.799 -26.821 1.00 92.00 352 PRO A CA 1
ATOM 2563 C C . PRO A 1 352 ? 20.161 -6.450 -27.451 1.00 92.00 352 PRO A C 1
ATOM 2565 O O . PRO A 1 352 ? 20.536 -6.366 -28.623 1.00 92.00 352 PRO A O 1
ATOM 2568 N N . PHE A 1 353 ? 20.084 -5.401 -26.636 1.00 92.94 353 PHE A N 1
ATOM 2569 C CA . PHE A 1 353 ? 20.451 -4.041 -27.012 1.00 92.94 353 PHE A CA 1
ATOM 2570 C C . PHE A 1 353 ? 21.581 -3.529 -26.114 1.00 92.94 353 PHE A C 1
ATOM 2572 O O . PHE A 1 353 ? 21.562 -3.766 -24.911 1.00 92.94 353 PHE A O 1
ATOM 2579 N N . ILE A 1 354 ? 22.556 -2.820 -26.674 1.00 92.38 354 ILE A N 1
ATOM 2580 C CA . ILE A 1 354 ? 23.792 -2.387 -26.016 1.00 92.38 354 ILE A CA 1
ATOM 2581 C C . ILE A 1 354 ? 23.840 -0.859 -25.960 1.00 92.38 354 ILE A C 1
ATOM 2583 O O . ILE A 1 354 ? 23.487 -0.193 -26.933 1.00 92.38 354 ILE A O 1
ATOM 2587 N N . ARG A 1 355 ? 24.259 -0.311 -24.819 1.00 89.12 355 ARG A N 1
ATOM 2588 C CA . ARG A 1 355 ? 24.401 1.132 -24.598 1.00 89.12 355 ARG A CA 1
ATOM 2589 C C . ARG A 1 355 ? 25.776 1.670 -24.965 1.00 89.12 355 ARG A C 1
ATOM 2591 O O . ARG A 1 355 ? 26.771 1.030 -24.556 1.00 89.12 355 ARG A O 1
#

Nearest PDB structures (foldseek):
  8dt0-assembly2_B  TM=4.889E-01  e=1.698E+00  synthetic construct
  8eup-assembly1_b  TM=4.881E-01  e=8.746E+00  Schizosaccharomyces pombe
  3qwe-assembly1_A-2  TM=2.950E-01  e=9.721E+00  Homo sapiens

Radius of gyration: 30.91 Å; Cα contacts (8 Å, |Δi|>4): 591; chains: 1; bounding box: 101×56×89 Å

Secondary structure (DSSP, 8-state):
-----------------------------PPPEEE-TT--EE--SS-GGG---SEEEEEEEETTEEEEEEEESSHHHHHHHHHHHHHHHHHHHHHTT-PPPGGGTSPPPPEEE---TTS--S-SSTT--SSHHHHHHHHHHHHHHHHHHHHHHHHHGGGHHHHHHHTTSTTTHHHHHHHHHHHHHHHHHHHHHHHHHHHHHHTT-HHHHHHHHHHHHHHHHHHHHHHHHHHHHHHHHHHHHH-EEEEETT--TTS-EEEEEEETTEEEEEEEETTEEEEEEEEEE-TTS-EEEEEEE--SSS--SSSSSSGGGT-EEEEEEEEEEEEEETTTEEEEEEEEEEESSSEEEPPPEE-

pLDDT: mean 83.2, std 18.43, range [27.59, 98.31]